Protein AF-A0A0Q5Z6A4-F1 (afdb_monomer_lite)

Foldseek 3Di:
DDDDDDPPPDDDDPPPPVPPDPDPLVVLVVVQVVVVVSCVVVVHDLVVFDWDPQDQPQKTWGWDDDPNKIKIWIARNVVRGTQWIKIFDFDPLADPQCSNQETEIDTGGHPVCPPSCPVLRVVLVCQQVFRKYKYALDDDPVRVVSLVVLCVPWPKFKWFRDNNATAGPGSDDDPVLSNDSRIMMMTTGPPDDPVVSCVRSVHHYDDPPPDPPPDDDD

Radius of gyration: 20.31 Å; chains: 1; bounding box: 76×52×53 Å

Sequence (218 aa):
MAHAPSLRRLFGPWTELRIDVQLPTDSVEAEIERVKARLHAAGRSLRAMTLLDLRLPGLAFRHREADGEHFVYVEDLANGRLAGCTVFNRLIELDRRADRLLRSPHSKYGRLYQRRGIASAVYRWALDRGMCLISGPRQSTGAHALWHSLAKHHPLGYVTLKDKGLGYLGRAIGAETLEDFHTRMILLGQGWDLEGFLREVRATVPEPTGASALHPAA

pLDDT: mean 83.47, std 21.05, range [27.38, 98.62]

Secondary structure (DSSP, 8-state):
-PPPPP---S--------------HHHHHHHHHHHHHHHHHTT--GGGSEEE----TTEEEEEEEETTEEEEEEEETTTTEEEEEEEEE--TTS-TTHHHHEEEEEEEE-GGGTTSSHHHHHHHHHHHTT-EEE--SS--HHHHHHHHHHTTTS-EEEEEEETTEEEEEES---HHHHHSTTEEEEEPPTT--HHHHHHHTT-B----------PPP-

Structure (mmCIF, N/CA/C/O backbone):
data_AF-A0A0Q5Z6A4-F1
#
_entry.id   AF-A0A0Q5Z6A4-F1
#
loop_
_atom_site.group_PDB
_atom_site.id
_atom_site.type_symbol
_atom_site.label_atom_id
_atom_site.label_alt_id
_atom_site.label_comp_id
_atom_site.label_asym_id
_atom_site.label_entity_id
_atom_site.label_seq_id
_atom_site.pdbx_PDB_ins_code
_atom_site.Cartn_x
_atom_site.Cartn_y
_atom_site.Cartn_z
_atom_site.occupancy
_atom_site.B_iso_or_equiv
_atom_site.auth_seq_id
_atom_site.auth_comp_id
_atom_site.auth_asym_id
_atom_site.auth_atom_id
_atom_site.pdbx_PDB_model_num
ATOM 1 N N . MET A 1 1 ? -35.935 32.409 -3.413 1.00 34.47 1 MET A N 1
ATOM 2 C CA . MET A 1 1 ? -34.844 31.757 -4.170 1.00 34.47 1 MET A CA 1
ATOM 3 C C . MET A 1 1 ? -33.559 31.946 -3.383 1.00 34.47 1 MET A C 1
ATOM 5 O O . MET A 1 1 ? -33.003 33.033 -3.395 1.00 34.47 1 MET A O 1
ATOM 9 N N . ALA A 1 2 ? -33.176 30.945 -2.589 1.00 29.55 2 ALA A N 1
ATOM 10 C CA . ALA A 1 2 ? -32.030 31.023 -1.686 1.00 29.55 2 ALA A CA 1
ATOM 11 C C . ALA A 1 2 ? -30.824 30.324 -2.326 1.00 29.55 2 ALA A C 1
ATOM 13 O O . ALA A 1 2 ? -30.888 29.140 -2.651 1.00 29.55 2 ALA A O 1
ATOM 14 N N . HIS A 1 3 ? -29.747 31.080 -2.531 1.00 27.38 3 HIS A N 1
ATOM 15 C CA . HIS A 1 3 ? -28.461 30.575 -2.995 1.00 27.38 3 HIS A CA 1
ATOM 16 C C . HIS A 1 3 ? -27.809 29.716 -1.903 1.00 27.38 3 HIS A C 1
ATOM 18 O O . HIS A 1 3 ? -27.557 30.191 -0.797 1.00 27.38 3 HIS A O 1
ATOM 24 N N . ALA A 1 4 ? -27.525 28.453 -2.224 1.00 28.09 4 ALA A N 1
ATOM 25 C CA . ALA A 1 4 ? -26.749 27.559 -1.375 1.00 28.09 4 ALA A CA 1
ATOM 26 C C . ALA A 1 4 ? -25.260 27.969 -1.393 1.00 28.09 4 ALA A C 1
ATOM 28 O O . ALA A 1 4 ? -24.689 28.118 -2.478 1.00 28.09 4 ALA A O 1
ATOM 29 N N . PRO A 1 5 ? -24.605 28.148 -0.232 1.00 27.73 5 PRO A N 1
ATOM 30 C CA . PRO A 1 5 ? -23.180 28.432 -0.182 1.00 27.73 5 PRO A CA 1
ATOM 31 C C . PRO A 1 5 ? -22.363 27.190 -0.562 1.00 27.73 5 PRO A C 1
ATOM 33 O O . PRO A 1 5 ? -22.659 26.057 -0.183 1.00 27.73 5 PRO A O 1
ATOM 36 N N . SER A 1 6 ? -21.317 27.429 -1.345 1.00 30.03 6 SER A N 1
ATOM 37 C CA . SER A 1 6 ? -20.407 26.438 -1.902 1.00 30.03 6 SER A CA 1
ATOM 38 C C . SER A 1 6 ? -19.616 25.694 -0.815 1.00 30.03 6 SER A C 1
ATOM 40 O O . SER A 1 6 ? -18.868 26.280 -0.035 1.00 30.03 6 SER A O 1
ATOM 42 N N . LEU A 1 7 ? -19.729 24.361 -0.811 1.00 33.41 7 LEU A N 1
ATOM 43 C CA . LEU A 1 7 ? -19.037 23.399 0.067 1.00 33.41 7 LEU A CA 1
ATOM 44 C C . LEU A 1 7 ? -17.525 23.269 -0.228 1.00 33.41 7 LEU A C 1
ATOM 46 O O . LEU A 1 7 ? -16.964 22.177 -0.242 1.00 33.41 7 LEU A O 1
ATOM 50 N N . ARG A 1 8 ? -16.832 24.381 -0.488 1.00 32.66 8 ARG A N 1
ATOM 51 C CA . ARG A 1 8 ? -15.422 24.391 -0.912 1.00 32.66 8 ARG A CA 1
ATOM 52 C C . ARG A 1 8 ? -14.394 24.526 0.222 1.00 32.66 8 ARG A C 1
ATOM 54 O O . ARG A 1 8 ? -13.226 24.757 -0.067 1.00 32.66 8 ARG A O 1
ATOM 61 N N . ARG A 1 9 ? -14.771 24.389 1.502 1.00 33.53 9 ARG A N 1
ATOM 62 C CA . ARG A 1 9 ? -13.844 24.616 2.640 1.00 33.53 9 ARG A CA 1
ATOM 63 C C . ARG A 1 9 ? -14.058 23.716 3.869 1.00 33.53 9 ARG A C 1
ATOM 65 O O . ARG A 1 9 ? -14.157 24.221 4.979 1.00 33.53 9 ARG A O 1
ATOM 72 N N . LEU A 1 10 ? -14.093 22.391 3.708 1.00 38.03 10 LEU A N 1
ATOM 73 C CA . LEU A 1 10 ? -14.032 21.461 4.860 1.00 38.03 10 LEU A CA 1
ATOM 74 C C . LEU A 1 10 ? -12.874 20.453 4.812 1.00 38.03 10 LEU A C 1
ATOM 76 O O . LEU A 1 10 ? -12.712 19.658 5.735 1.00 38.03 10 LEU A O 1
ATOM 80 N N . PHE A 1 11 ? -12.020 20.526 3.792 1.00 41.62 11 PHE A N 1
ATOM 81 C CA . PHE A 1 11 ? -10.797 19.732 3.715 1.00 41.62 11 PHE A CA 1
ATOM 82 C C . PHE A 1 11 ? -9.626 20.697 3.610 1.00 41.62 11 PHE A C 1
ATOM 84 O O . PHE A 1 11 ? -9.307 21.197 2.535 1.00 41.62 11 PHE A O 1
ATOM 91 N N . GLY A 1 12 ? -9.033 21.026 4.760 1.00 32.25 12 GLY A N 1
ATOM 92 C CA . GLY A 1 12 ? -7.700 21.614 4.765 1.00 32.25 12 GLY A CA 1
ATOM 93 C C . GLY A 1 12 ? -6.750 20.658 4.035 1.00 32.25 12 GLY A C 1
ATOM 94 O O . GLY A 1 12 ? -6.890 19.441 4.212 1.00 32.25 12 GLY A O 1
ATOM 95 N N . PRO A 1 13 ? -5.836 21.178 3.198 1.00 37.69 13 PRO A N 1
ATOM 96 C CA . PRO A 1 13 ? -4.864 20.347 2.518 1.00 37.69 13 PRO A CA 1
ATOM 97 C C . PRO A 1 13 ? -4.081 19.595 3.587 1.00 37.69 13 PRO A C 1
ATOM 99 O O . PRO A 1 13 ? -3.667 20.173 4.593 1.00 37.69 13 PRO A O 1
ATOM 102 N N . TRP A 1 14 ? -3.875 18.301 3.372 1.00 44.25 14 TRP A N 1
ATOM 103 C CA . TRP A 1 14 ? -2.681 17.672 3.898 1.00 44.25 14 TRP A CA 1
ATOM 104 C C . TRP A 1 14 ? -1.519 18.479 3.322 1.00 44.25 14 TRP A C 1
ATOM 106 O O . TRP A 1 14 ? -1.138 18.297 2.171 1.00 44.25 14 TRP A O 1
ATOM 116 N N . THR A 1 15 ? -1.020 19.456 4.075 1.00 36.38 15 THR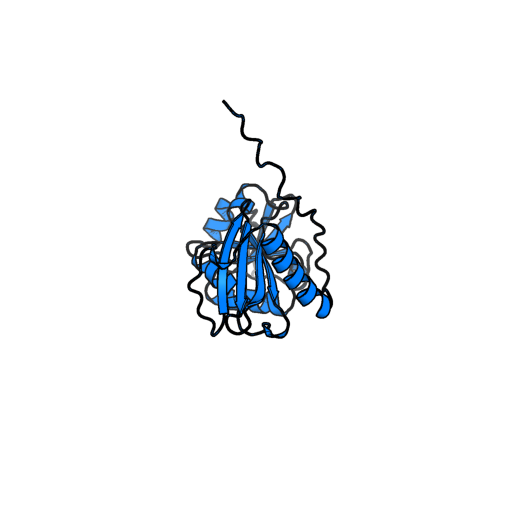 A N 1
ATOM 117 C CA . THR A 1 15 ? 0.315 19.973 3.841 1.00 36.38 15 THR A CA 1
ATOM 118 C C . THR A 1 15 ? 1.211 18.770 4.054 1.00 36.38 15 THR A C 1
ATOM 120 O O . THR A 1 15 ? 1.358 18.274 5.172 1.00 36.38 15 THR A O 1
ATOM 123 N N . GLU A 1 16 ? 1.695 18.240 2.939 1.00 39.53 16 GLU A N 1
ATOM 124 C CA . GLU A 1 16 ? 2.730 17.232 2.849 1.00 39.53 16 GLU A CA 1
ATOM 125 C C . GLU A 1 16 ? 3.949 17.676 3.653 1.00 39.53 16 GLU A C 1
ATOM 127 O O . GLU A 1 16 ? 4.903 18.244 3.135 1.00 39.53 16 GLU A O 1
ATOM 132 N N . LEU A 1 17 ? 3.947 17.368 4.943 1.00 29.27 17 LEU A N 1
ATOM 133 C CA . LEU A 1 17 ? 5.173 17.002 5.614 1.00 29.27 17 LEU A CA 1
ATOM 134 C C . LEU A 1 17 ? 5.280 15.486 5.443 1.00 29.27 17 LEU A C 1
ATOM 136 O O . LEU A 1 17 ? 4.851 14.704 6.292 1.00 29.27 17 LEU A O 1
ATOM 140 N N . ARG A 1 18 ? 5.801 15.069 4.282 1.00 43.72 18 ARG A N 1
ATOM 141 C CA . ARG A 1 18 ? 6.274 13.699 4.044 1.00 43.72 18 ARG A CA 1
ATOM 142 C C . ARG A 1 18 ? 7.534 13.495 4.872 1.00 43.72 18 ARG A C 1
ATOM 144 O O . ARG A 1 18 ? 8.648 13.475 4.364 1.00 43.72 18 ARG A O 1
ATOM 151 N N . ILE A 1 19 ? 7.344 13.412 6.177 1.00 30.39 19 ILE A N 1
ATOM 152 C CA . ILE A 1 19 ? 8.368 12.979 7.102 1.00 30.39 19 ILE A CA 1
ATOM 153 C C . ILE A 1 19 ? 7.949 11.577 7.521 1.00 30.39 19 ILE A C 1
ATOM 155 O O . ILE A 1 19 ? 7.169 11.393 8.454 1.00 30.39 19 ILE A O 1
ATOM 159 N N . ASP A 1 20 ? 8.462 10.581 6.795 1.00 42.94 20 ASP A N 1
ATOM 160 C CA . ASP A 1 20 ? 8.569 9.214 7.303 1.00 42.94 20 ASP A CA 1
ATOM 161 C C . ASP A 1 20 ? 9.574 9.229 8.467 1.00 42.94 20 ASP A C 1
ATOM 163 O O . ASP A 1 20 ? 10.735 8.839 8.340 1.00 42.94 20 ASP A O 1
ATOM 167 N N . VAL A 1 21 ? 9.137 9.753 9.610 1.00 40.97 21 VAL A N 1
ATOM 168 C CA . VAL A 1 21 ? 9.789 9.541 10.897 1.00 40.97 21 VAL A CA 1
ATOM 169 C C . VAL A 1 21 ? 9.148 8.302 11.492 1.00 40.97 21 VAL A C 1
ATOM 171 O O . VAL A 1 21 ? 7.924 8.196 11.577 1.00 40.97 21 VAL A O 1
ATOM 174 N N . GLN A 1 22 ? 9.989 7.350 11.895 1.00 39.91 22 GLN A N 1
ATOM 175 C CA . GLN A 1 22 ? 9.601 6.314 12.842 1.00 39.91 22 GLN A CA 1
ATOM 176 C C . GLN A 1 22 ? 9.111 7.022 14.103 1.00 39.91 22 GLN A C 1
ATOM 178 O O . GLN A 1 22 ? 9.905 7.445 14.940 1.00 39.91 22 GLN A O 1
ATOM 183 N N . LEU A 1 23 ? 7.804 7.240 14.197 1.00 41.69 23 LEU A N 1
ATOM 184 C CA . LEU A 1 23 ? 7.254 7.881 15.369 1.00 41.69 23 LEU A CA 1
ATOM 185 C C . LEU A 1 23 ? 7.241 6.849 16.524 1.00 41.69 23 LEU A C 1
ATOM 187 O O . LEU A 1 23 ? 6.920 5.680 16.286 1.00 41.69 23 LEU A O 1
ATOM 191 N N . PRO A 1 24 ? 7.585 7.237 17.767 1.00 47.09 24 PRO A N 1
ATOM 192 C CA . PRO A 1 24 ? 7.538 6.351 18.936 1.00 47.09 24 PRO A CA 1
ATOM 193 C C . PRO A 1 24 ? 6.171 5.670 19.085 1.00 47.09 24 PRO A C 1
ATOM 195 O O . PRO A 1 24 ? 5.163 6.272 18.745 1.00 47.09 24 PRO A O 1
ATOM 198 N N . THR A 1 25 ? 6.073 4.453 19.620 1.00 50.12 25 THR A N 1
ATOM 199 C CA . THR A 1 25 ? 4.798 3.700 19.708 1.00 50.12 25 THR A CA 1
ATOM 200 C C . THR A 1 25 ? 3.630 4.498 20.314 1.00 50.12 25 THR A C 1
ATOM 202 O O . THR A 1 25 ? 2.513 4.423 19.799 1.00 50.12 25 THR A O 1
ATOM 205 N N . ASP A 1 26 ? 3.893 5.333 21.323 1.00 55.78 26 ASP A N 1
ATOM 206 C CA . ASP A 1 26 ? 2.891 6.194 21.978 1.00 55.78 26 ASP A CA 1
ATOM 207 C C . ASP A 1 26 ? 2.287 7.242 21.025 1.00 55.78 26 ASP A C 1
ATOM 209 O O . ASP A 1 26 ? 1.152 7.692 21.183 1.00 55.78 26 ASP A O 1
ATOM 213 N N . SER A 1 27 ? 3.015 7.593 19.967 1.00 70.38 27 SER A N 1
ATOM 214 C CA . SER A 1 27 ? 2.545 8.509 18.931 1.00 70.38 27 SER A CA 1
ATOM 215 C C . SER A 1 27 ? 1.528 7.877 17.972 1.00 70.38 27 SER A C 1
ATOM 217 O O . SER A 1 27 ? 0.693 8.603 17.433 1.00 70.38 27 SER A O 1
ATOM 219 N N . VAL A 1 28 ? 1.581 6.552 17.755 1.00 78.00 28 VAL A N 1
ATOM 220 C CA . VAL A 1 28 ? 0.707 5.855 16.797 1.00 78.00 28 VAL A CA 1
ATOM 221 C C . VAL A 1 28 ? -0.693 5.740 17.377 1.00 78.00 28 VAL A C 1
ATOM 223 O O . VAL A 1 28 ? -1.665 5.996 16.671 1.00 78.00 28 VAL A O 1
ATOM 226 N N . GLU A 1 29 ? -0.812 5.422 18.667 1.00 82.12 29 GLU A N 1
ATOM 227 C CA . GLU A 1 29 ? -2.110 5.412 19.350 1.00 82.12 29 GLU A CA 1
ATOM 228 C C . GLU A 1 29 ? -2.717 6.816 19.399 1.00 82.12 29 GLU A C 1
ATOM 230 O O . GLU A 1 29 ? -3.867 7.001 18.998 1.00 82.12 29 GLU A O 1
ATOM 235 N N . ALA A 1 30 ? -1.922 7.827 19.769 1.00 80.25 30 ALA A N 1
ATOM 236 C CA . ALA A 1 30 ? -2.363 9.219 19.732 1.00 80.25 30 ALA A CA 1
ATOM 237 C C . ALA A 1 30 ? -2.799 9.651 18.321 1.00 80.25 30 ALA A C 1
ATOM 239 O O . ALA A 1 30 ? -3.749 10.415 18.160 1.00 80.25 30 ALA A O 1
ATOM 240 N N . GLU A 1 31 ? -2.130 9.164 17.275 1.00 82.44 31 GLU A N 1
ATOM 241 C CA . GLU A 1 31 ? -2.512 9.459 15.901 1.00 82.44 31 GLU A CA 1
ATOM 242 C C . GLU A 1 31 ? -3.813 8.770 15.478 1.00 82.44 31 GLU A C 1
ATOM 244 O O . GLU A 1 31 ? -4.653 9.400 14.834 1.00 82.44 31 GLU A O 1
ATOM 249 N N . ILE A 1 32 ? -4.016 7.515 15.870 1.00 87.19 32 ILE A N 1
ATOM 250 C CA . ILE A 1 32 ? -5.270 6.792 15.629 1.00 87.19 32 ILE A CA 1
ATOM 251 C C . ILE A 1 32 ? -6.432 7.500 16.333 1.00 87.19 32 ILE A C 1
ATOM 253 O O . ILE A 1 32 ? -7.483 7.712 15.721 1.00 87.19 32 ILE A O 1
ATOM 257 N N . GLU A 1 33 ? -6.232 7.960 17.568 1.00 84.19 33 GLU A N 1
ATOM 258 C CA . GLU A 1 33 ? -7.232 8.759 18.278 1.00 84.19 33 GLU A CA 1
ATOM 259 C C . GLU A 1 33 ? -7.476 10.114 17.599 1.00 84.19 33 GLU A C 1
ATOM 261 O O . GLU A 1 33 ? -8.629 10.516 17.446 1.00 84.19 33 GLU A O 1
ATOM 266 N N . ARG A 1 34 ? -6.444 10.787 17.067 1.00 84.81 34 ARG A N 1
ATOM 267 C CA . ARG A 1 34 ? -6.631 11.996 16.235 1.00 84.81 34 ARG A CA 1
ATOM 268 C C . ARG A 1 34 ? -7.461 11.714 14.982 1.00 84.81 34 ARG A C 1
ATOM 270 O O . ARG A 1 34 ? -8.333 12.511 14.631 1.00 84.81 34 ARG A O 1
ATOM 277 N N . VAL A 1 35 ? -7.226 10.587 14.305 1.00 85.38 35 VAL A N 1
ATOM 278 C CA . VAL A 1 35 ? -8.027 10.166 13.144 1.00 85.38 35 VAL A CA 1
ATOM 279 C C . VAL A 1 35 ? -9.486 9.968 13.551 1.00 85.38 35 VAL A C 1
ATOM 281 O O . VAL A 1 35 ? -10.379 10.503 12.887 1.00 85.38 35 VAL A O 1
ATOM 284 N N . LYS A 1 36 ? -9.734 9.259 14.656 1.00 83.88 36 LYS A N 1
ATOM 285 C CA . LYS A 1 36 ? -11.077 9.026 15.198 1.00 83.88 36 LYS A CA 1
ATOM 286 C C . LYS A 1 36 ? -11.775 10.332 15.588 1.00 83.88 36 LYS A C 1
ATOM 288 O O . LYS A 1 36 ? -12.911 10.558 15.174 1.00 83.88 36 LYS A O 1
ATOM 293 N N . ALA A 1 37 ? -11.092 11.217 16.312 1.00 82.94 37 ALA A N 1
ATOM 294 C CA . ALA A 1 37 ? -11.615 12.517 16.719 1.00 82.94 37 ALA A CA 1
ATOM 295 C C . ALA A 1 37 ? -12.000 13.377 15.508 1.00 82.94 37 ALA A C 1
ATOM 297 O O . ALA A 1 37 ? -13.075 13.972 15.487 1.00 82.94 37 ALA A O 1
ATOM 298 N N . ARG A 1 38 ? -11.173 13.390 14.454 1.00 82.50 38 ARG A N 1
ATOM 299 C CA . ARG A 1 38 ? -11.470 14.135 13.223 1.00 82.50 38 ARG A CA 1
ATOM 300 C C . ARG A 1 38 ? -12.661 13.561 12.457 1.00 82.50 38 ARG A C 1
ATOM 302 O O . ARG A 1 38 ? -13.456 14.327 11.922 1.00 82.50 38 ARG A O 1
ATOM 309 N N . LEU A 1 39 ? -12.799 12.234 12.400 1.00 83.75 39 LEU A N 1
ATOM 310 C CA . LEU A 1 39 ? -13.982 11.593 11.814 1.00 83.75 39 LEU A CA 1
ATOM 311 C C . LEU A 1 39 ? -15.253 12.023 12.548 1.00 83.75 39 LEU A C 1
ATOM 313 O O . LEU A 1 39 ? -16.213 12.446 11.905 1.00 83.75 39 LEU A O 1
ATOM 317 N N . HIS A 1 40 ? -15.216 11.988 13.880 1.00 81.88 40 HIS A N 1
ATOM 318 C CA . HIS A 1 40 ? -16.329 12.417 14.716 1.00 81.88 40 HIS A CA 1
ATOM 319 C C . HIS A 1 40 ? -16.654 13.906 14.526 1.00 81.88 40 HIS A C 1
ATOM 321 O O . HIS A 1 40 ? -17.803 14.256 14.275 1.00 81.88 40 HIS A O 1
ATOM 327 N N . ALA A 1 41 ? -15.647 14.785 14.575 1.00 76.56 41 ALA A N 1
ATOM 328 C CA . ALA A 1 41 ? -15.817 16.227 14.377 1.00 76.56 41 ALA A CA 1
ATOM 329 C C . ALA A 1 41 ? -16.392 16.576 12.993 1.00 76.56 41 ALA A C 1
ATOM 331 O O . ALA A 1 41 ? -17.157 17.525 12.860 1.00 76.56 41 ALA A O 1
ATOM 332 N N . ALA A 1 42 ? -16.074 15.783 11.967 1.00 77.75 42 ALA A N 1
ATOM 333 C CA . ALA A 1 42 ? -16.637 15.928 10.628 1.00 77.75 42 ALA A CA 1
ATOM 334 C C . ALA A 1 42 ? -18.062 15.346 10.484 1.00 77.75 42 ALA A C 1
ATOM 336 O O . ALA A 1 42 ? -18.559 15.253 9.361 1.00 77.75 42 ALA A O 1
ATOM 337 N N . GLY A 1 43 ? -18.695 14.895 11.575 1.00 75.81 43 GLY A N 1
ATOM 338 C CA . GLY A 1 43 ? -20.015 14.256 11.561 1.00 75.81 43 GLY A CA 1
ATOM 339 C C . GLY A 1 43 ? -20.038 12.911 10.829 1.00 75.81 43 GLY A C 1
ATOM 340 O O . GLY A 1 43 ? -21.089 12.463 10.376 1.00 75.81 43 GLY A O 1
ATOM 341 N N . ARG A 1 44 ? -18.878 12.266 10.654 1.00 78.69 44 ARG A N 1
ATOM 342 C CA . ARG A 1 44 ? -18.757 11.038 9.865 1.00 78.69 44 ARG A CA 1
ATOM 343 C C . ARG A 1 44 ? -18.885 9.819 10.757 1.00 78.69 44 ARG A C 1
ATOM 345 O O . ARG A 1 44 ? -18.057 9.583 11.632 1.00 78.69 44 ARG A O 1
ATOM 352 N N . SER A 1 45 ? -19.878 8.992 10.454 1.00 79.75 45 SER A N 1
ATOM 353 C CA . SER A 1 45 ? -20.012 7.671 11.057 1.00 79.75 45 SER A CA 1
ATOM 354 C C . SER A 1 45 ? -19.255 6.635 10.233 1.00 79.75 45 SER A C 1
ATOM 356 O O . SER A 1 45 ? -19.493 6.501 9.032 1.00 79.75 45 SER A O 1
ATOM 358 N N . LEU A 1 46 ? -18.388 5.854 10.882 1.00 80.38 46 LEU A N 1
ATOM 359 C CA . LEU A 1 46 ? -17.764 4.676 10.268 1.00 80.38 46 LEU A CA 1
ATOM 360 C C . LEU A 1 46 ? -18.821 3.686 9.755 1.00 80.38 46 LEU A C 1
ATOM 362 O O . LEU A 1 46 ? -18.652 3.097 8.693 1.00 80.38 46 LEU A O 1
ATOM 366 N N . ARG A 1 47 ? -19.966 3.577 10.442 1.00 80.25 47 ARG A N 1
ATOM 367 C CA . ARG A 1 47 ? -21.069 2.692 10.035 1.00 80.25 47 ARG A CA 1
ATOM 368 C C . ARG A 1 47 ? -21.743 3.105 8.728 1.00 80.25 47 ARG A C 1
ATOM 370 O O . ARG A 1 47 ? -22.328 2.248 8.079 1.00 80.25 47 ARG A O 1
ATOM 377 N N . ALA A 1 48 ? -21.656 4.381 8.352 1.00 84.56 48 ALA A N 1
ATOM 378 C CA . ALA A 1 48 ? -22.183 4.880 7.082 1.00 84.56 48 ALA A CA 1
ATOM 379 C C . ALA A 1 48 ? -21.241 4.599 5.896 1.00 84.56 48 ALA A C 1
ATOM 381 O O . ALA A 1 48 ? -21.612 4.828 4.750 1.00 84.56 48 ALA A O 1
ATOM 382 N N . MET A 1 49 ? -20.017 4.131 6.159 1.00 91.56 49 MET A N 1
ATOM 383 C CA . MET A 1 49 ? -19.044 3.783 5.127 1.00 91.56 49 MET A CA 1
ATOM 384 C C . MET A 1 49 ? -19.236 2.343 4.645 1.00 91.56 49 MET A C 1
ATOM 386 O O . MET A 1 49 ? -19.706 1.474 5.392 1.00 91.56 49 MET A O 1
ATOM 390 N N . THR A 1 50 ? -18.799 2.086 3.411 1.00 94.69 50 THR A N 1
ATOM 391 C CA . THR A 1 50 ? -18.865 0.769 2.774 1.00 94.69 50 THR A CA 1
ATOM 392 C C . THR A 1 50 ? -18.146 -0.266 3.630 1.00 94.69 50 THR A C 1
ATOM 394 O O . THR A 1 50 ? -16.967 -0.112 3.945 1.00 94.69 50 THR A O 1
ATOM 397 N N . LEU A 1 51 ? -18.849 -1.326 4.024 1.00 96.12 51 LEU A N 1
ATOM 398 C CA . LEU A 1 51 ? -18.238 -2.460 4.709 1.00 96.12 51 LEU A CA 1
ATOM 399 C C . LEU A 1 51 ? -17.505 -3.328 3.681 1.00 96.12 51 LEU A C 1
ATOM 401 O O . LEU A 1 51 ? -18.090 -3.710 2.670 1.00 96.12 51 LEU A O 1
ATOM 405 N N . LEU A 1 52 ? -16.239 -3.641 3.942 1.00 96.06 52 LEU A N 1
ATOM 406 C CA . LEU A 1 52 ? -15.480 -4.590 3.135 1.00 96.06 52 LEU A CA 1
ATOM 407 C C . LEU A 1 52 ? -15.692 -6.013 3.658 1.00 96.06 52 LEU A C 1
ATOM 409 O O . LEU A 1 52 ? -15.639 -6.237 4.868 1.00 96.06 52 LEU A O 1
ATOM 413 N N . ASP A 1 53 ? -15.849 -6.978 2.750 1.00 93.38 53 ASP A N 1
ATOM 414 C CA . ASP A 1 53 ? -15.851 -8.411 3.079 1.00 93.38 53 ASP A CA 1
ATOM 415 C C . ASP A 1 53 ? -14.413 -8.913 3.295 1.00 93.38 53 ASP A C 1
ATOM 417 O O . ASP A 1 53 ? -13.840 -9.650 2.495 1.00 93.38 53 ASP A O 1
ATOM 421 N N . LEU A 1 54 ? -13.786 -8.428 4.369 1.00 93.25 54 LEU A N 1
ATOM 422 C CA . LEU A 1 54 ? -12.477 -8.873 4.834 1.00 93.25 54 LEU A CA 1
ATOM 423 C C . LEU A 1 54 ? -12.648 -9.636 6.142 1.00 93.25 54 LEU A C 1
ATOM 425 O O . LEU A 1 54 ? -13.093 -9.088 7.150 1.00 93.25 54 LEU A O 1
ATOM 429 N N . ARG A 1 55 ? -12.264 -10.913 6.138 1.00 89.94 55 ARG A N 1
ATOM 430 C CA . ARG A 1 55 ? -12.468 -11.811 7.278 1.00 89.94 55 ARG A CA 1
ATOM 431 C C . ARG A 1 55 ? -11.242 -11.825 8.184 1.00 89.94 55 ARG A C 1
ATOM 433 O O . ARG A 1 55 ? -10.317 -12.606 7.979 1.00 89.94 55 ARG A O 1
ATOM 440 N N . LEU A 1 56 ? -11.253 -10.974 9.208 1.00 94.50 56 LEU A N 1
ATOM 441 C CA . LEU A 1 56 ? -10.351 -11.073 10.357 1.00 94.50 56 LEU A CA 1
ATOM 442 C C . LEU A 1 56 ? -11.184 -11.049 11.650 1.00 94.50 56 LEU A C 1
ATOM 444 O O . LEU A 1 56 ? -11.928 -10.091 11.858 1.00 94.50 56 LEU A O 1
ATOM 448 N N . PRO A 1 57 ? -11.099 -12.083 12.512 1.00 93.06 57 PRO A N 1
ATOM 449 C CA . PRO A 1 57 ? -11.969 -12.204 13.680 1.00 93.06 57 PRO A CA 1
ATOM 450 C C . PRO A 1 57 ? -11.967 -10.961 14.580 1.00 93.06 57 PRO A C 1
ATOM 452 O O . PRO A 1 57 ? -10.908 -10.457 14.966 1.00 93.06 57 PRO A O 1
ATOM 455 N N . GLY A 1 58 ? -13.171 -10.492 14.919 1.00 93.81 58 GLY A N 1
ATOM 456 C CA . GLY A 1 58 ? -13.398 -9.337 15.794 1.00 93.81 58 GLY A CA 1
ATOM 457 C C . GLY A 1 58 ? -13.149 -7.970 15.149 1.00 93.81 58 GLY A C 1
ATOM 458 O O . GLY A 1 58 ? -13.280 -6.960 15.837 1.00 93.81 58 GLY A O 1
ATOM 459 N N . LEU A 1 59 ? -12.802 -7.918 13.858 1.00 96.75 59 LEU A N 1
ATOM 460 C CA . LEU A 1 59 ? -12.516 -6.675 13.145 1.00 96.75 59 LEU A CA 1
ATOM 461 C C . LEU A 1 59 ? -13.534 -6.419 12.031 1.00 96.75 59 LEU A C 1
ATOM 463 O O . LEU A 1 59 ? -13.911 -7.332 11.300 1.00 96.75 59 LEU A O 1
ATOM 467 N N . ALA A 1 60 ? -13.928 -5.157 11.870 1.00 96.19 60 ALA A N 1
ATOM 468 C CA . ALA A 1 60 ? -14.676 -4.685 10.708 1.00 96.19 60 ALA A CA 1
ATOM 469 C C . ALA A 1 60 ? -13.849 -3.680 9.905 1.00 96.19 60 ALA A C 1
ATOM 471 O O . ALA A 1 60 ? -13.106 -2.875 10.465 1.00 96.19 60 ALA A O 1
ATOM 472 N N . PHE A 1 61 ? -14.003 -3.713 8.583 1.00 97.44 61 PHE A N 1
ATOM 473 C CA . PHE A 1 61 ? -13.236 -2.893 7.650 1.00 97.44 61 PHE A CA 1
ATOM 474 C C . PHE A 1 61 ? -14.170 -1.936 6.922 1.00 97.44 61 PHE A C 1
ATOM 476 O O . PHE A 1 61 ? -15.068 -2.364 6.200 1.00 97.44 61 PHE A O 1
ATOM 483 N N . ARG A 1 62 ? -13.966 -0.635 7.110 1.00 96.25 62 ARG A N 1
ATOM 484 C CA . ARG A 1 62 ? -14.791 0.427 6.531 1.00 96.25 62 ARG A CA 1
ATOM 485 C C . ARG A 1 62 ? -14.016 1.185 5.478 1.00 96.25 62 ARG A C 1
ATOM 487 O O . ARG A 1 62 ? -12.978 1.770 5.775 1.00 96.25 62 ARG A O 1
ATOM 494 N N . HIS A 1 63 ? -14.534 1.202 4.261 1.00 96.12 63 HIS A N 1
ATOM 495 C CA . HIS A 1 63 ? -13.925 1.863 3.121 1.00 96.12 63 HIS A CA 1
ATOM 496 C C . HIS A 1 63 ? -14.679 3.129 2.733 1.00 96.12 63 HIS A C 1
ATOM 498 O O . HIS A 1 63 ? -15.909 3.159 2.677 1.00 96.12 63 HIS A O 1
ATOM 504 N N . ARG A 1 64 ? -13.914 4.174 2.423 1.00 93.25 64 ARG A N 1
ATOM 505 C CA . ARG A 1 64 ? -14.406 5.345 1.701 1.00 93.25 64 ARG A CA 1
ATOM 506 C C . ARG A 1 64 ? -13.374 5.825 0.697 1.00 93.25 64 ARG A C 1
ATOM 508 O O . ARG A 1 64 ? -12.173 5.632 0.881 1.00 93.25 64 ARG A O 1
ATOM 515 N N . GLU A 1 65 ? -13.852 6.549 -0.297 1.00 93.19 65 GLU A N 1
ATOM 516 C CA . GLU A 1 65 ? -13.025 7.292 -1.237 1.00 93.19 65 GLU A CA 1
ATOM 517 C C . GLU A 1 65 ? -13.244 8.795 -1.033 1.00 93.19 65 GLU A C 1
ATOM 519 O O . GLU A 1 65 ? -14.351 9.230 -0.702 1.00 93.19 65 GLU A O 1
ATOM 524 N N . ALA A 1 66 ? -12.184 9.588 -1.147 1.00 88.19 66 ALA A N 1
ATOM 525 C CA . ALA A 1 66 ? -12.270 11.045 -1.204 1.00 88.19 66 ALA A CA 1
ATOM 526 C C . ALA A 1 66 ? -11.050 11.598 -1.939 1.00 88.19 66 ALA A C 1
ATOM 528 O O . ALA A 1 66 ? -9.938 11.148 -1.686 1.00 88.19 66 ALA A O 1
ATOM 529 N N . ASP A 1 67 ? -11.264 12.561 -2.837 1.00 88.00 67 ASP A N 1
ATOM 530 C CA . ASP A 1 67 ? -10.204 13.242 -3.598 1.00 88.00 67 ASP A CA 1
ATOM 531 C C . ASP A 1 67 ? -9.254 12.292 -4.368 1.00 88.00 67 ASP A C 1
ATOM 533 O O . ASP A 1 67 ? -8.098 12.610 -4.656 1.00 88.00 67 ASP A O 1
ATOM 537 N N . GLY A 1 68 ? -9.770 11.114 -4.746 1.00 87.50 68 GLY A N 1
ATOM 538 C CA . GLY A 1 68 ? -9.033 10.048 -5.430 1.00 87.50 68 GLY A CA 1
ATOM 539 C C . GLY A 1 68 ? -8.167 9.174 -4.514 1.00 87.50 68 GLY A C 1
ATOM 540 O O . GLY A 1 68 ? -7.473 8.285 -5.010 1.00 87.50 68 GLY A O 1
ATOM 541 N N . GLU A 1 69 ? -8.201 9.399 -3.201 1.00 92.56 69 GLU A N 1
ATOM 542 C CA . GLU A 1 69 ? -7.564 8.560 -2.183 1.00 92.56 69 GLU A CA 1
ATOM 543 C C . GLU A 1 69 ? -8.562 7.559 -1.597 1.00 92.56 69 GLU A C 1
ATOM 545 O O . GLU A 1 69 ? -9.744 7.870 -1.403 1.00 92.56 69 GLU A O 1
ATOM 550 N N . HIS A 1 70 ? -8.079 6.366 -1.242 1.00 95.50 70 HIS A N 1
ATOM 551 C CA . HIS A 1 70 ? -8.907 5.346 -0.597 1.00 95.50 70 HIS A CA 1
ATOM 552 C C . HIS A 1 70 ? -8.519 5.205 0.869 1.00 95.50 70 HIS A C 1
ATOM 554 O O . HIS A 1 70 ? -7.361 4.977 1.205 1.00 95.50 70 HIS A O 1
ATOM 560 N N . PHE A 1 71 ? -9.504 5.292 1.753 1.00 95.19 71 PHE A N 1
ATOM 561 C CA . PHE A 1 71 ? -9.324 5.160 3.191 1.00 95.19 71 PHE A CA 1
ATOM 562 C C . PHE A 1 71 ? -9.979 3.864 3.642 1.00 95.19 71 PHE A C 1
ATOM 564 O O . PHE A 1 71 ? -11.171 3.669 3.409 1.00 95.19 71 PHE A O 1
ATOM 571 N N . VAL A 1 72 ? -9.218 3.008 4.316 1.00 97.06 72 VAL A N 1
ATOM 572 C CA . VAL A 1 72 ? -9.721 1.801 4.970 1.00 97.06 72 VAL A CA 1
ATOM 573 C C . VAL A 1 72 ? -9.503 1.945 6.468 1.00 97.06 72 VAL A C 1
ATOM 575 O O . VAL A 1 72 ? -8.369 1.961 6.942 1.00 97.06 72 VAL A O 1
ATOM 578 N N . TYR A 1 73 ? -10.591 2.071 7.216 1.00 96.06 73 TYR A N 1
ATOM 579 C CA . TYR A 1 73 ? -10.599 2.122 8.673 1.00 96.06 73 TYR A CA 1
ATOM 580 C C . TYR A 1 73 ? -10.891 0.736 9.232 1.00 96.06 73 TYR A C 1
ATOM 582 O O . TYR A 1 73 ? -11.720 0.009 8.686 1.00 96.06 73 TYR A O 1
ATOM 590 N N . VAL A 1 74 ? -10.223 0.382 10.324 1.00 96.50 74 VAL A N 1
ATOM 591 C CA . VAL A 1 74 ? -10.386 -0.918 10.973 1.00 96.50 74 VAL A CA 1
ATOM 592 C C . VAL A 1 74 ? -10.988 -0.697 12.348 1.00 96.50 74 VAL A C 1
ATOM 594 O O . VAL A 1 74 ? -10.381 -0.040 13.188 1.00 96.50 74 VAL A O 1
ATOM 597 N N . GLU A 1 75 ? -12.185 -1.220 12.570 1.00 95.25 75 GLU A N 1
ATOM 598 C CA . GLU A 1 75 ? -12.894 -1.160 13.846 1.00 95.25 75 GLU A CA 1
ATOM 599 C C . GLU A 1 75 ? -12.661 -2.456 14.626 1.00 95.25 75 GLU A C 1
ATOM 601 O O . GLU A 1 75 ? -12.850 -3.544 14.084 1.00 95.25 75 GLU A O 1
ATOM 606 N N . ASP A 1 76 ? -12.287 -2.342 15.899 1.00 94.50 76 ASP A N 1
ATOM 607 C CA . ASP A 1 76 ? -12.422 -3.422 16.874 1.00 94.50 76 ASP A CA 1
ATOM 608 C C . ASP A 1 76 ? -13.869 -3.444 17.372 1.00 94.50 76 ASP A C 1
ATOM 610 O O . ASP A 1 76 ? -14.315 -2.527 18.072 1.00 94.50 76 ASP A O 1
ATOM 614 N N . LEU A 1 77 ? -14.597 -4.496 16.998 1.00 91.69 77 LEU A N 1
ATOM 615 C CA . LEU A 1 77 ? -16.013 -4.657 17.317 1.00 91.69 77 LEU A CA 1
ATOM 616 C C . LEU A 1 77 ? -16.260 -4.973 18.794 1.00 91.69 77 LEU A C 1
ATOM 618 O O . LEU A 1 77 ? -17.316 -4.615 19.308 1.00 91.69 77 LEU A O 1
ATOM 622 N N . ALA A 1 78 ? -15.309 -5.619 19.472 1.00 91.38 78 ALA A N 1
ATOM 623 C CA . ALA A 1 78 ? -15.453 -5.978 20.880 1.00 91.38 78 ALA A CA 1
ATOM 624 C C . ALA A 1 78 ? -15.316 -4.744 21.779 1.00 91.38 78 ALA A C 1
ATOM 626 O O . ALA A 1 78 ? -16.053 -4.594 22.749 1.00 91.38 78 ALA A O 1
ATOM 627 N N . ASN A 1 79 ? -14.393 -3.843 21.432 1.00 87.75 79 ASN A N 1
ATOM 628 C CA . ASN A 1 79 ? -14.090 -2.659 22.237 1.00 87.75 79 ASN A CA 1
ATOM 629 C C . ASN A 1 79 ? -14.728 -1.363 21.711 1.00 87.75 79 ASN A C 1
ATOM 631 O O . ASN A 1 79 ? -14.639 -0.330 22.375 1.00 87.75 79 ASN A O 1
ATOM 635 N N . GLY A 1 80 ? -15.333 -1.377 20.517 1.00 86.25 80 GLY A N 1
ATOM 636 C CA . GLY A 1 80 ? -15.903 -0.183 19.882 1.00 86.25 80 GLY A CA 1
ATOM 637 C C . GLY A 1 80 ? -14.852 0.892 19.573 1.00 86.25 80 GLY A C 1
ATOM 638 O O . GLY A 1 80 ? -15.111 2.091 19.716 1.00 86.25 80 GLY A O 1
ATOM 639 N N . ARG A 1 81 ? -13.631 0.478 19.213 1.00 88.56 81 ARG A N 1
ATOM 640 C CA . ARG A 1 81 ? -12.471 1.367 19.017 1.00 88.56 81 ARG A CA 1
ATOM 641 C C . ARG A 1 81 ? -11.928 1.282 17.598 1.00 88.56 81 ARG A C 1
ATOM 643 O O . ARG A 1 81 ? -12.114 0.290 16.902 1.00 88.56 81 ARG A O 1
ATOM 650 N N . LEU A 1 82 ? -11.220 2.329 17.180 1.00 92.56 82 LEU A N 1
ATOM 6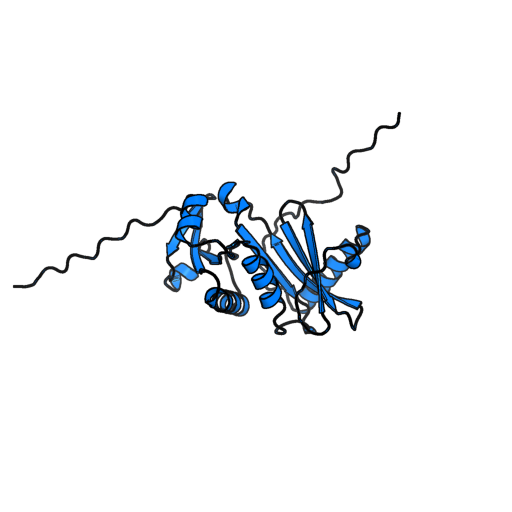51 C CA . LEU A 1 82 ? -10.475 2.309 15.928 1.00 92.56 82 LEU A CA 1
ATOM 652 C C . LEU A 1 82 ? -9.164 1.544 16.167 1.00 92.56 82 LEU A C 1
ATOM 654 O O . LEU A 1 82 ? -8.317 1.985 16.934 1.00 92.56 82 LEU A O 1
ATOM 658 N N . ALA A 1 83 ? -9.012 0.390 15.525 1.00 94.00 83 ALA A N 1
ATOM 659 C CA . ALA A 1 83 ? -7.809 -0.437 15.579 1.00 94.00 83 ALA A CA 1
ATOM 660 C C . ALA A 1 83 ? -6.674 0.123 14.705 1.00 94.00 83 ALA A C 1
ATOM 662 O O . ALA A 1 83 ? -5.489 -0.119 14.955 1.00 94.00 83 ALA A O 1
ATOM 663 N N . GLY A 1 84 ? -7.033 0.875 13.667 1.00 94.81 84 GLY A N 1
ATOM 664 C CA . GLY A 1 84 ? -6.091 1.552 12.792 1.00 94.81 84 GLY A CA 1
ATOM 665 C C . GLY A 1 84 ? -6.708 1.963 11.465 1.00 94.81 84 GLY A C 1
ATOM 666 O O . GLY A 1 84 ? -7.923 1.883 11.264 1.00 94.81 84 GLY A O 1
ATOM 667 N N . CYS A 1 85 ? -5.860 2.405 10.546 1.00 95.06 85 CYS A N 1
ATOM 668 C CA . CYS A 1 85 ? -6.258 2.770 9.199 1.00 95.06 85 CYS A CA 1
ATOM 669 C C . CYS A 1 85 ? -5.152 2.491 8.176 1.00 95.06 85 CYS A C 1
ATOM 671 O O . CYS A 1 85 ? -3.964 2.491 8.492 1.00 95.06 85 CYS A O 1
ATOM 673 N N . THR A 1 86 ? -5.560 2.272 6.931 1.00 96.44 86 THR A N 1
ATOM 674 C CA . THR A 1 86 ? -4.696 2.377 5.753 1.00 96.44 86 THR A CA 1
ATOM 675 C C . THR A 1 86 ? -5.244 3.468 4.859 1.00 96.44 86 THR A C 1
ATOM 677 O O . THR A 1 86 ? -6.447 3.493 4.590 1.00 96.44 86 THR A O 1
ATOM 680 N N . VAL A 1 87 ? -4.373 4.348 4.382 1.00 95.62 87 VAL A N 1
ATOM 681 C CA . VAL A 1 87 ? -4.711 5.292 3.319 1.00 95.62 87 VAL A CA 1
ATOM 682 C C . VAL A 1 87 ? -3.900 4.951 2.082 1.00 95.62 87 VAL A C 1
ATOM 684 O O . VAL A 1 87 ? -2.681 4.844 2.147 1.00 95.62 87 VAL A O 1
ATOM 687 N N . PHE A 1 88 ? -4.586 4.750 0.969 1.00 96.81 88 PHE A N 1
ATOM 688 C CA . PHE A 1 88 ? -4.004 4.603 -0.355 1.00 96.81 88 PHE A CA 1
ATOM 689 C C . PHE A 1 88 ? -3.963 5.994 -0.984 1.00 96.81 88 PHE A C 1
ATOM 691 O O . PHE A 1 88 ? -4.943 6.442 -1.587 1.00 96.81 88 PHE A O 1
ATOM 698 N N . ASN A 1 89 ? -2.847 6.685 -0.767 1.00 94.31 89 ASN A N 1
ATOM 699 C CA . ASN A 1 89 ? -2.638 8.064 -1.183 1.00 94.31 89 ASN A CA 1
ATOM 700 C C . ASN A 1 89 ? -2.361 8.152 -2.679 1.00 94.31 89 ASN A C 1
ATOM 702 O O . ASN A 1 89 ? -1.779 7.245 -3.283 1.00 94.31 89 ASN A O 1
ATOM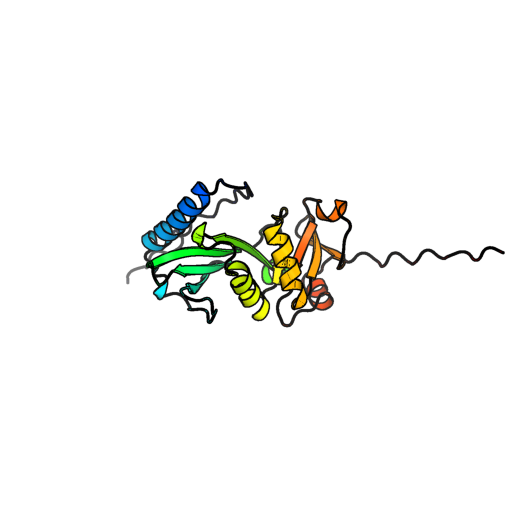 706 N N . ARG A 1 90 ? -2.706 9.301 -3.250 1.00 93.88 90 ARG A N 1
ATOM 707 C CA . ARG A 1 90 ? -2.118 9.754 -4.511 1.00 93.88 90 ARG A CA 1
ATOM 708 C C . ARG A 1 90 ? -0.673 10.188 -4.276 1.00 93.88 90 ARG A C 1
ATOM 710 O O . ARG A 1 90 ? -0.288 10.496 -3.150 1.00 93.88 90 ARG A O 1
ATOM 717 N N . LEU A 1 91 ? 0.134 10.199 -5.331 1.00 90.50 91 LEU A N 1
ATOM 718 C CA . LEU A 1 91 ? 1.510 10.686 -5.258 1.00 90.50 91 LEU A CA 1
ATOM 719 C C . LEU A 1 91 ? 1.634 11.883 -6.185 1.00 90.50 91 LEU A C 1
ATOM 721 O O . LEU A 1 91 ? 1.571 11.735 -7.404 1.00 90.50 91 LEU A O 1
ATOM 725 N N . ILE A 1 92 ? 1.845 13.069 -5.617 1.00 88.38 92 ILE A N 1
ATOM 726 C CA . ILE A 1 92 ? 2.049 14.292 -6.407 1.00 88.38 92 ILE A CA 1
ATOM 727 C C . ILE A 1 92 ? 3.314 14.230 -7.272 1.00 88.38 92 ILE A C 1
ATOM 729 O O . ILE A 1 92 ? 3.469 14.996 -8.228 1.00 88.38 92 ILE A O 1
ATOM 733 N N . GLU A 1 93 ? 4.230 13.331 -6.910 1.00 91.00 93 GLU A N 1
ATOM 734 C CA . GLU A 1 93 ? 5.474 13.079 -7.612 1.00 91.00 93 GLU A CA 1
ATOM 735 C C . GLU A 1 93 ? 5.267 12.237 -8.858 1.00 91.00 93 GLU A C 1
ATOM 737 O O . GLU A 1 93 ? 6.232 12.062 -9.575 1.00 91.00 93 GLU A O 1
ATOM 742 N N . LEU A 1 94 ? 4.070 11.712 -9.126 1.00 93.50 94 LEU A N 1
ATOM 743 C CA . LEU A 1 94 ? 3.762 11.007 -10.365 1.00 93.50 94 LEU A CA 1
ATOM 744 C C . LEU A 1 94 ? 3.184 11.959 -11.413 1.00 93.50 94 LEU A C 1
ATOM 746 O O . LEU A 1 94 ? 2.554 12.979 -11.107 1.00 93.50 94 LEU A O 1
ATOM 750 N N . ASP A 1 95 ? 3.368 11.608 -12.682 1.00 94.19 95 ASP A N 1
ATOM 751 C CA . ASP A 1 95 ? 2.603 12.221 -13.756 1.00 94.19 95 ASP A CA 1
ATOM 752 C C . ASP A 1 95 ? 1.119 11.812 -13.687 1.00 94.19 95 ASP A C 1
ATOM 754 O O . ASP A 1 95 ? 0.707 10.923 -12.939 1.00 94.19 95 ASP A O 1
ATOM 758 N N . ARG A 1 96 ? 0.280 12.456 -14.505 1.00 93.88 96 ARG A N 1
ATOM 759 C CA . ARG A 1 96 ? -1.169 12.198 -14.504 1.00 93.88 96 ARG A CA 1
ATOM 760 C C . ARG A 1 96 ? -1.553 10.785 -14.958 1.00 93.88 96 ARG A C 1
ATOM 762 O O . ARG A 1 96 ? -2.683 10.384 -14.694 1.00 93.88 96 ARG A O 1
ATOM 769 N N . ARG A 1 97 ? -0.704 10.070 -15.705 1.00 94.38 97 ARG A N 1
ATOM 770 C CA . ARG A 1 97 ? -1.010 8.708 -16.172 1.00 94.38 97 ARG A CA 1
ATOM 771 C C . ARG A 1 97 ? -0.734 7.710 -15.063 1.00 94.38 97 ARG A C 1
ATOM 773 O O . ARG A 1 97 ? -1.634 6.969 -14.683 1.00 94.38 97 ARG A O 1
ATOM 780 N N . ALA A 1 98 ? 0.466 7.755 -14.498 1.00 95.56 98 ALA A N 1
ATOM 781 C CA . ALA A 1 98 ? 0.861 6.895 -13.398 1.00 95.56 98 ALA A CA 1
ATOM 782 C C . ALA A 1 98 ? 0.004 7.149 -12.146 1.00 95.56 98 ALA A C 1
ATOM 784 O O . ALA A 1 98 ? -0.460 6.196 -11.525 1.00 95.56 98 ALA A O 1
ATOM 785 N N . ASP A 1 99 ? -0.312 8.410 -11.829 1.00 94.50 99 ASP A N 1
ATOM 786 C CA . ASP A 1 99 ? -1.189 8.774 -10.705 1.00 94.50 99 ASP A CA 1
ATOM 787 C C . ASP A 1 99 ? -2.628 8.238 -10.844 1.00 94.50 99 ASP A C 1
ATOM 789 O O . ASP A 1 99 ? -3.326 8.067 -9.849 1.00 94.50 99 ASP A O 1
ATOM 793 N N . ARG A 1 100 ? -3.104 7.905 -12.051 1.00 93.62 100 ARG A N 1
ATOM 794 C CA . ARG A 1 100 ? -4.421 7.258 -12.212 1.00 93.62 100 ARG A CA 1
ATOM 795 C C . ARG A 1 100 ? -4.426 5.801 -11.770 1.00 93.62 100 ARG A C 1
ATOM 797 O O . ARG A 1 100 ? -5.476 5.316 -11.361 1.00 93.62 100 ARG A O 1
ATOM 804 N N . LEU A 1 101 ? -3.281 5.128 -11.855 1.00 95.12 101 LEU A N 1
ATOM 805 C CA . LEU A 1 101 ? -3.169 3.686 -11.639 1.00 95.12 101 LEU A CA 1
ATOM 806 C C . LEU A 1 101 ? -2.544 3.337 -10.290 1.00 95.12 101 LEU A C 1
ATOM 808 O O . LEU A 1 101 ? -2.897 2.321 -9.696 1.00 95.12 101 LEU A O 1
ATOM 812 N N . LEU A 1 102 ? -1.610 4.164 -9.818 1.00 97.25 102 LEU A N 1
ATOM 813 C CA . LEU A 1 102 ? -0.817 3.889 -8.629 1.00 97.25 102 LEU A CA 1
ATOM 814 C C . LEU A 1 102 ? -1.369 4.575 -7.386 1.00 97.25 102 LEU A C 1
ATOM 816 O O . LEU A 1 102 ? -1.764 5.742 -7.409 1.00 97.25 102 LEU 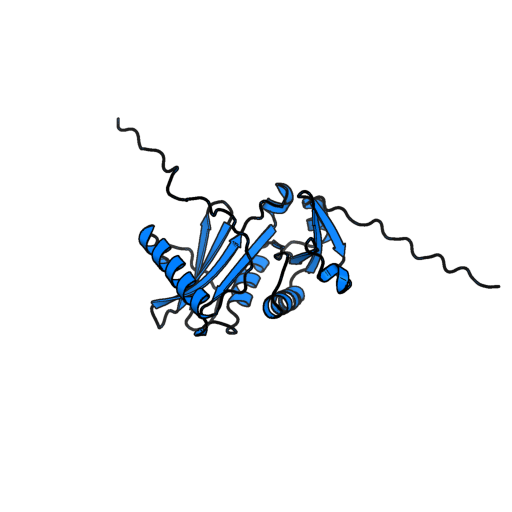A O 1
ATOM 820 N N . ARG A 1 103 ? -1.304 3.865 -6.263 1.00 97.69 103 ARG A N 1
ATOM 821 C CA . ARG A 1 103 ? -1.501 4.435 -4.930 1.00 97.69 103 ARG A CA 1
ATOM 822 C C . ARG A 1 103 ? -0.363 4.058 -3.992 1.00 97.69 103 ARG A C 1
ATOM 824 O O . ARG A 1 103 ? 0.131 2.934 -4.040 1.00 97.69 103 ARG A O 1
ATOM 831 N N . SER A 1 104 ? 0.024 4.982 -3.115 1.00 96.50 104 SER A N 1
ATOM 832 C CA . SER A 1 104 ? 0.983 4.711 -2.038 1.00 96.50 104 SER A CA 1
ATOM 833 C C . SER A 1 104 ? 0.227 4.331 -0.774 1.00 96.50 104 SER A C 1
ATOM 835 O O . SER A 1 104 ? -0.517 5.163 -0.250 1.00 96.50 104 SER A O 1
ATOM 837 N N . PRO A 1 105 ? 0.361 3.097 -0.269 1.00 96.81 105 PRO A N 1
ATOM 838 C CA . PRO A 1 105 ? -0.360 2.693 0.920 1.00 96.81 105 PRO A CA 1
ATOM 839 C C . PRO A 1 105 ? 0.402 3.083 2.198 1.00 96.81 105 PRO A C 1
ATOM 841 O O . PRO A 1 105 ? 1.540 2.670 2.424 1.00 96.81 105 PRO A O 1
ATOM 844 N N . HIS A 1 106 ? -0.264 3.829 3.078 1.00 93.06 106 HIS A N 1
ATOM 845 C CA . HIS A 1 106 ? 0.230 4.249 4.387 1.00 93.06 106 HIS A CA 1
ATOM 846 C C . HIS A 1 106 ? -0.638 3.635 5.484 1.00 93.06 106 HIS A C 1
ATOM 848 O O . HIS A 1 106 ? -1.781 4.042 5.696 1.00 93.06 106 HIS A O 1
ATOM 854 N N . SER A 1 107 ? -0.088 2.635 6.171 1.00 92.81 107 SER A N 1
ATOM 855 C CA . SER A 1 107 ? -0.781 1.875 7.214 1.00 92.81 107 SER A CA 1
ATOM 856 C C . SER A 1 107 ? -0.357 2.296 8.613 1.00 92.81 107 SER A C 1
ATOM 858 O O . SER A 1 107 ? 0.836 2.389 8.895 1.00 92.81 107 SER A O 1
ATOM 860 N N . LYS A 1 108 ? -1.328 2.458 9.513 1.00 91.69 108 LYS A N 1
ATOM 861 C CA . LYS A 1 108 ? -1.116 2.736 10.938 1.00 91.69 108 LYS A CA 1
ATOM 862 C C . LYS A 1 108 ? -2.050 1.864 11.764 1.00 91.69 108 LYS A C 1
ATOM 864 O O . LYS A 1 108 ? -3.265 1.951 11.614 1.00 91.69 108 LYS A O 1
ATOM 869 N N . TYR A 1 109 ? -1.484 1.030 12.632 1.00 92.56 109 TYR A N 1
ATOM 870 C CA . TYR A 1 109 ? -2.235 0.119 13.497 1.00 92.56 109 TYR A CA 1
ATOM 871 C C . TYR A 1 109 ? -1.762 0.250 14.938 1.00 92.56 109 TYR A C 1
ATOM 873 O O . TYR A 1 109 ? -0.553 0.276 15.194 1.00 92.56 109 TYR A O 1
ATOM 881 N N . GLY A 1 110 ? -2.723 0.308 15.862 1.00 91.06 110 GLY A N 1
ATOM 882 C CA . GLY A 1 110 ? -2.447 0.376 17.294 1.00 91.06 110 GLY A CA 1
ATOM 883 C C . GLY A 1 110 ? -1.665 -0.854 17.740 1.00 91.06 110 GLY A C 1
ATOM 884 O O . GLY A 1 110 ? -1.722 -1.903 17.089 1.00 91.06 110 GLY A O 1
ATOM 885 N N . ARG A 1 111 ? -0.919 -0.743 18.841 1.00 89.50 111 ARG A N 1
ATOM 886 C CA . ARG A 1 111 ? 0.066 -1.760 19.242 1.00 89.50 111 ARG A CA 1
ATOM 887 C C . ARG A 1 111 ? -0.555 -3.153 19.373 1.00 89.50 111 ARG A C 1
ATOM 889 O O . ARG A 1 111 ? 0.011 -4.125 18.881 1.00 89.50 111 ARG A O 1
ATOM 896 N N . LEU A 1 112 ? -1.749 -3.230 19.962 1.00 91.25 112 LEU A N 1
ATOM 897 C CA . LEU A 1 112 ? -2.506 -4.475 20.162 1.00 91.25 112 LEU A CA 1
ATOM 898 C C . LEU A 1 112 ? -3.002 -5.124 18.855 1.00 91.25 112 LEU A C 1
ATOM 900 O O . LEU A 1 112 ? -3.422 -6.281 18.846 1.00 91.25 112 LEU A O 1
ATOM 904 N N . TYR A 1 113 ? -2.963 -4.388 17.745 1.00 93.06 113 TYR A N 1
ATOM 905 C CA . TYR A 1 113 ? -3.480 -4.817 16.447 1.00 93.06 113 TYR A CA 1
ATOM 906 C C . TYR A 1 113 ? -2.377 -5.163 15.440 1.00 93.06 113 TYR A C 1
ATOM 908 O O . TYR A 1 113 ? -2.650 -5.724 14.374 1.00 93.06 113 TYR A O 1
ATOM 916 N N . GLN A 1 114 ? -1.120 -4.866 15.767 1.00 91.31 114 GLN A N 1
ATOM 917 C CA . GLN A 1 114 ? 0.019 -5.198 14.920 1.00 91.31 114 GLN A CA 1
ATOM 918 C C . GLN A 1 114 ? 0.229 -6.715 14.833 1.00 91.31 114 GLN A C 1
ATOM 920 O O . GLN A 1 114 ? -0.155 -7.477 15.715 1.00 91.31 114 GLN A O 1
ATOM 925 N N . ARG A 1 115 ? 0.841 -7.167 13.730 1.00 90.25 115 ARG A N 1
ATOM 926 C CA . ARG A 1 115 ? 1.130 -8.589 13.443 1.00 90.25 115 ARG A CA 1
ATOM 927 C C . ARG A 1 115 ? -0.100 -9.515 13.371 1.00 90.25 115 ARG A C 1
ATOM 929 O O . ARG A 1 115 ? 0.066 -10.723 13.283 1.00 90.25 115 ARG A O 1
ATOM 936 N N . ARG A 1 116 ? -1.321 -8.969 13.299 1.00 94.31 116 ARG A N 1
ATOM 937 C CA . ARG A 1 116 ? -2.580 -9.726 13.116 1.00 94.31 116 ARG A CA 1
ATOM 938 C C . ARG A 1 116 ? -3.018 -9.893 11.652 1.00 94.31 116 ARG A C 1
ATOM 940 O O . ARG A 1 116 ? -4.166 -10.224 11.385 1.00 94.31 116 ARG A O 1
ATOM 947 N N . GLY A 1 117 ? -2.137 -9.603 10.692 1.00 95.38 117 GLY A N 1
ATOM 948 C CA . GLY A 1 117 ? -2.439 -9.725 9.258 1.00 95.38 117 GLY A CA 1
ATOM 949 C C . GLY A 1 117 ? -3.338 -8.627 8.675 1.00 95.38 117 GLY A C 1
ATOM 950 O O . GLY A 1 117 ? -3.749 -8.737 7.524 1.00 95.38 117 GLY A O 1
ATOM 951 N N . ILE A 1 118 ? -3.615 -7.553 9.426 1.00 96.94 118 ILE A N 1
ATOM 952 C CA . ILE A 1 118 ? -4.519 -6.468 9.003 1.00 96.94 118 ILE A CA 1
ATOM 953 C C . ILE A 1 118 ? -4.019 -5.789 7.721 1.00 96.94 118 ILE A C 1
ATOM 955 O O . ILE A 1 118 ? -4.746 -5.739 6.733 1.00 96.94 118 ILE A O 1
ATOM 959 N N . ALA A 1 119 ? -2.754 -5.352 7.698 1.00 96.69 119 ALA A N 1
ATOM 960 C CA . ALA A 1 119 ? -2.135 -4.757 6.509 1.00 96.69 119 ALA A CA 1
ATOM 961 C C . ALA A 1 119 ? -2.210 -5.699 5.298 1.00 96.69 119 ALA A C 1
ATOM 963 O O . ALA A 1 119 ? -2.600 -5.291 4.209 1.00 96.69 119 ALA A O 1
ATOM 964 N N . SER A 1 120 ? -1.892 -6.980 5.507 1.00 97.19 120 SER A N 1
ATOM 965 C CA . SER A 1 120 ? -1.934 -8.004 4.463 1.00 97.19 120 SER A CA 1
ATOM 966 C C . SER A 1 120 ? -3.328 -8.192 3.880 1.00 97.19 120 SER A C 1
ATOM 968 O O . SER A 1 120 ? -3.446 -8.378 2.674 1.00 97.19 120 SER A O 1
ATOM 970 N N . ALA A 1 121 ? -4.374 -8.166 4.709 1.00 98.06 121 ALA A N 1
ATOM 971 C CA . ALA A 1 121 ? -5.753 -8.269 4.241 1.00 98.06 121 ALA A CA 1
ATOM 972 C C . ALA A 1 121 ? -6.155 -7.029 3.431 1.00 98.06 121 ALA A C 1
ATOM 974 O O . ALA A 1 121 ? -6.685 -7.159 2.332 1.00 98.06 121 ALA A O 1
ATOM 975 N N . VAL A 1 122 ? -5.838 -5.834 3.935 1.00 98.38 122 VAL A N 1
ATOM 976 C CA . VAL A 1 122 ? -6.195 -4.565 3.284 1.00 98.38 122 VAL A CA 1
ATOM 977 C C . VAL A 1 122 ? -5.462 -4.373 1.952 1.00 98.38 122 VAL A C 1
ATOM 979 O O . VAL A 1 122 ? -6.079 -3.968 0.971 1.00 98.38 122 VAL A O 1
ATOM 982 N N . TYR A 1 123 ? -4.168 -4.692 1.879 1.00 98.38 123 TYR A N 1
ATOM 983 C CA . TYR A 1 123 ? -3.386 -4.532 0.646 1.00 98.38 123 TYR A CA 1
ATOM 984 C C . TYR A 1 123 ? -3.832 -5.538 -0.408 1.00 98.38 123 TYR A C 1
ATOM 986 O O . TYR A 1 123 ? -3.997 -5.176 -1.567 1.00 98.38 123 TYR A O 1
ATOM 994 N N . ARG A 1 124 ? -4.081 -6.786 0.005 1.00 98.00 124 ARG A N 1
ATOM 995 C CA . ARG A 1 124 ? -4.594 -7.820 -0.891 1.00 98.00 124 ARG A CA 1
ATOM 996 C C . ARG A 1 124 ? -5.969 -7.461 -1.431 1.00 98.00 124 ARG A C 1
ATOM 998 O O . ARG A 1 124 ? -6.159 -7.542 -2.626 1.00 98.00 124 ARG A O 1
ATOM 1005 N N . TRP A 1 125 ? -6.880 -6.961 -0.594 1.00 97.75 125 TRP A N 1
ATOM 1006 C CA . TRP A 1 125 ? -8.174 -6.453 -1.060 1.00 97.75 125 TRP A CA 1
ATOM 1007 C C . TRP A 1 125 ? -8.037 -5.376 -2.144 1.00 97.75 125 TRP A C 1
ATOM 1009 O O . TRP A 1 125 ? -8.778 -5.397 -3.125 1.00 97.75 125 TRP A O 1
ATOM 1019 N N . ALA A 1 126 ? -7.098 -4.440 -1.981 1.00 97.94 126 ALA A N 1
ATOM 1020 C CA . ALA A 1 126 ? -6.866 -3.396 -2.973 1.00 97.94 126 ALA A CA 1
ATOM 1021 C C . ALA A 1 126 ? -6.324 -3.985 -4.285 1.00 97.94 126 ALA A C 1
ATOM 1023 O O . ALA A 1 126 ? -6.868 -3.711 -5.357 1.00 97.94 126 ALA A O 1
ATOM 1024 N N . LEU A 1 127 ? -5.299 -4.837 -4.187 1.00 98.50 127 LEU A N 1
ATOM 1025 C CA . LEU A 1 127 ? -4.686 -5.510 -5.330 1.00 98.50 127 LEU A CA 1
ATOM 1026 C C . LEU A 1 127 ? -5.689 -6.419 -6.055 1.00 98.50 127 LEU A C 1
ATOM 1028 O O . LEU A 1 127 ? -5.790 -6.358 -7.274 1.00 98.50 127 LEU A O 1
ATOM 1032 N N . ASP A 1 128 ? -6.496 -7.193 -5.331 1.00 97.62 128 ASP A N 1
ATOM 1033 C CA . ASP A 1 128 ? -7.516 -8.093 -5.885 1.00 97.62 128 ASP A CA 1
ATOM 1034 C C . ASP A 1 128 ? -8.598 -7.359 -6.686 1.00 97.62 128 ASP A C 1
ATOM 1036 O O . ASP A 1 128 ? -9.218 -7.934 -7.577 1.00 97.62 128 ASP A O 1
ATOM 1040 N N . ARG A 1 129 ? -8.795 -6.066 -6.417 1.00 95.88 129 ARG A N 1
ATOM 1041 C CA . ARG A 1 129 ? -9.714 -5.191 -7.159 1.00 95.88 129 ARG A CA 1
ATOM 1042 C C . ARG A 1 129 ? -9.051 -4.432 -8.311 1.00 95.88 129 ARG A C 1
ATOM 1044 O O . ARG A 1 129 ? -9.687 -3.560 -8.897 1.00 95.88 129 ARG A O 1
ATOM 1051 N N . GLY A 1 130 ? -7.791 -4.732 -8.617 1.00 97.00 130 GLY A N 1
ATOM 1052 C CA . GLY A 1 130 ? -7.049 -4.123 -9.720 1.00 97.00 130 GLY A CA 1
ATOM 1053 C C . GLY A 1 130 ? -6.316 -2.825 -9.375 1.00 97.00 130 GLY A C 1
ATOM 1054 O O . GLY A 1 130 ? -5.777 -2.188 -10.276 1.00 97.00 130 GLY A O 1
ATOM 1055 N N . MET A 1 131 ? -6.258 -2.416 -8.100 1.00 97.31 131 MET A N 1
ATOM 1056 C CA . MET A 1 131 ? -5.446 -1.260 -7.699 1.00 97.31 131 MET A CA 1
ATOM 1057 C C . MET A 1 131 ? -3.959 -1.617 -7.758 1.00 97.31 131 MET A C 1
ATOM 1059 O O . MET A 1 131 ? -3.545 -2.600 -7.147 1.00 97.31 131 MET A O 1
ATOM 1063 N N . CYS A 1 132 ? -3.145 -0.798 -8.425 1.00 98.50 132 CYS A N 1
ATOM 1064 C CA . CYS A 1 132 ? -1.692 -0.943 -8.400 1.00 98.50 132 CYS A CA 1
ATOM 1065 C C . CYS A 1 132 ? -1.098 -0.110 -7.257 1.00 98.50 132 CYS A C 1
ATOM 1067 O O . CYS A 1 132 ? -1.523 1.015 -6.983 1.00 98.50 132 CYS A O 1
ATOM 1069 N N . LEU A 1 133 ? -0.102 -0.665 -6.576 1.00 98.62 133 LEU A N 1
ATOM 1070 C CA . LEU A 1 133 ? 0.541 -0.052 -5.421 1.00 98.62 133 LEU A CA 1
ATOM 1071 C C . LEU A 1 133 ? 1.967 0.358 -5.768 1.00 98.62 133 LEU A C 1
ATOM 1073 O O . LEU A 1 133 ? 2.676 -0.382 -6.445 1.00 98.62 133 LEU A O 1
ATOM 1077 N N . ILE A 1 134 ? 2.403 1.501 -5.245 1.00 98.31 134 ILE A N 1
ATOM 1078 C CA . ILE A 1 134 ? 3.801 1.948 -5.265 1.00 98.31 134 ILE A CA 1
ATOM 1079 C C . ILE A 1 134 ? 4.267 2.219 -3.838 1.00 98.31 134 ILE A C 1
ATOM 1081 O O . ILE A 1 134 ? 3.501 2.703 -3.009 1.00 98.31 134 ILE A O 1
ATOM 1085 N N . SER A 1 135 ? 5.500 1.854 -3.512 1.00 96.44 135 SER A N 1
ATOM 1086 C CA . SER A 1 135 ? 6.018 2.073 -2.166 1.00 96.44 135 SER A CA 1
ATOM 1087 C C . SER A 1 135 ? 6.401 3.530 -1.901 1.00 96.44 135 SER A C 1
ATOM 1089 O O . SER A 1 135 ? 6.464 4.352 -2.810 1.00 96.44 135 SER A O 1
ATOM 1091 N N . GLY A 1 136 ? 6.729 3.850 -0.649 1.00 91.31 136 GLY A N 1
ATOM 1092 C CA . GLY A 1 136 ? 7.517 5.043 -0.333 1.00 91.31 136 GLY A CA 1
ATOM 1093 C C . GLY A 1 136 ? 9.006 4.874 -0.691 1.00 91.31 136 GLY A C 1
ATOM 1094 O O . GLY A 1 136 ? 9.416 3.771 -1.071 1.00 91.31 136 GLY A O 1
ATOM 1095 N N . PRO A 1 137 ? 9.815 5.945 -0.548 1.00 86.31 137 PRO A N 1
ATOM 1096 C CA . PRO A 1 137 ? 11.277 5.901 -0.693 1.00 86.31 137 PRO A CA 1
ATOM 1097 C C . PRO A 1 137 ? 11.970 5.059 0.371 1.00 86.31 137 PRO A C 1
ATOM 1099 O O . PRO A 1 137 ? 13.078 4.585 0.162 1.00 86.31 137 PRO A O 1
ATOM 1102 N N . ARG A 1 138 ? 11.340 4.900 1.535 1.00 83.06 138 ARG A N 1
ATOM 1103 C CA . ARG A 1 138 ? 11.864 4.106 2.639 1.00 83.06 138 ARG A CA 1
ATOM 1104 C C . ARG A 1 138 ? 10.790 3.131 3.076 1.00 83.06 138 ARG A C 1
ATOM 1106 O O . ARG A 1 138 ? 9.628 3.498 3.230 1.00 83.06 138 ARG A O 1
ATOM 1113 N N . GLN A 1 139 ? 11.184 1.882 3.279 1.00 83.44 139 GLN A N 1
ATOM 1114 C CA . GLN A 1 139 ? 10.311 0.849 3.814 1.00 83.44 139 GLN A CA 1
ATOM 1115 C C . GLN A 1 139 ? 10.918 0.285 5.090 1.00 83.44 139 GLN A C 1
ATOM 1117 O O . GLN A 1 139 ? 12.126 0.091 5.189 1.00 83.44 139 GLN A O 1
ATOM 1122 N N . SER A 1 140 ? 10.068 -0.023 6.066 1.00 85.56 140 SER A N 1
ATOM 1123 C CA . SER A 1 140 ? 10.493 -0.870 7.176 1.00 85.56 140 SER A CA 1
ATOM 1124 C C . SER A 1 140 ? 10.702 -2.304 6.686 1.00 85.56 140 SER A C 1
ATOM 1126 O O . SER A 1 140 ? 10.071 -2.738 5.720 1.00 85.56 140 SER A O 1
ATOM 1128 N N . THR A 1 141 ? 11.507 -3.086 7.406 1.00 87.75 141 THR A N 1
ATOM 1129 C CA . THR A 1 141 ? 11.685 -4.523 7.137 1.00 87.75 141 THR A CA 1
ATOM 1130 C C . THR A 1 141 ? 10.346 -5.266 7.085 1.00 87.75 141 THR A C 1
ATOM 1132 O O . THR A 1 141 ? 10.138 -6.126 6.234 1.00 87.75 141 THR A O 1
ATOM 1135 N N . GLY A 1 142 ? 9.399 -4.900 7.958 1.00 88.75 142 GLY A N 1
ATOM 1136 C CA . GLY A 1 142 ? 8.057 -5.485 7.974 1.00 88.75 142 GLY A CA 1
ATOM 1137 C C . GLY A 1 142 ? 7.222 -5.127 6.742 1.00 88.75 142 GLY A C 1
ATOM 1138 O O . GLY A 1 142 ? 6.520 -5.988 6.215 1.00 88.75 142 GLY A O 1
ATOM 1139 N N . ALA A 1 143 ? 7.315 -3.884 6.257 1.00 90.62 143 ALA A N 1
ATOM 1140 C CA . ALA A 1 143 ? 6.670 -3.481 5.011 1.00 90.62 143 ALA A CA 1
ATOM 1141 C C . ALA A 1 143 ? 7.286 -4.229 3.822 1.00 90.62 143 ALA A C 1
ATOM 1143 O O . ALA A 1 143 ? 6.556 -4.851 3.059 1.00 90.62 143 ALA A O 1
ATOM 1144 N N . HIS A 1 144 ? 8.611 -4.281 3.728 1.00 92.31 144 HIS A N 1
ATOM 1145 C CA . HIS A 1 144 ? 9.298 -4.991 2.654 1.00 92.31 144 HIS A CA 1
ATOM 1146 C C . HIS A 1 144 ? 8.919 -6.483 2.602 1.00 92.31 144 HIS A C 1
ATOM 1148 O O . HIS A 1 144 ? 8.530 -7.002 1.555 1.00 92.31 144 HIS A O 1
ATOM 1154 N N . ALA A 1 145 ? 8.907 -7.162 3.755 1.00 94.31 145 ALA A N 1
ATOM 1155 C CA . ALA A 1 145 ? 8.465 -8.553 3.854 1.00 94.31 145 ALA A CA 1
ATOM 1156 C C . ALA A 1 145 ? 6.988 -8.740 3.453 1.00 94.31 145 ALA A C 1
ATOM 1158 O O . ALA A 1 145 ? 6.645 -9.718 2.784 1.00 94.31 145 ALA A O 1
ATOM 1159 N N . LEU A 1 146 ? 6.107 -7.803 3.825 1.00 96.50 146 LEU A N 1
ATOM 1160 C CA . LEU A 1 146 ? 4.712 -7.808 3.381 1.00 96.50 146 LEU A CA 1
ATOM 1161 C C . LEU A 1 146 ? 4.616 -7.714 1.853 1.00 96.50 146 LEU A C 1
ATOM 1163 O O . LEU A 1 146 ? 3.893 -8.503 1.246 1.00 96.50 146 LEU A O 1
ATOM 1167 N N . TRP A 1 147 ? 5.346 -6.785 1.237 1.00 97.44 147 TRP A N 1
ATOM 1168 C CA . TRP A 1 147 ? 5.345 -6.599 -0.213 1.00 97.44 147 TRP A CA 1
ATOM 1169 C C . TRP A 1 147 ? 5.802 -7.862 -0.949 1.00 97.44 147 TRP A C 1
ATOM 1171 O O . TRP A 1 147 ? 5.120 -8.315 -1.865 1.00 97.44 147 TRP A O 1
ATOM 1181 N N . HIS A 1 148 ? 6.883 -8.500 -0.497 1.00 97.38 148 HIS A N 1
ATOM 1182 C CA . HIS A 1 148 ? 7.340 -9.771 -1.068 1.00 97.38 148 HIS A CA 1
ATOM 1183 C C . HIS A 1 148 ? 6.374 -10.938 -0.826 1.00 97.38 148 HIS A C 1
ATOM 1185 O O . HIS A 1 148 ? 6.253 -11.826 -1.667 1.00 97.38 148 HIS A O 1
ATOM 1191 N N . SER A 1 149 ? 5.652 -10.948 0.295 1.00 97.69 149 SER A N 1
ATOM 1192 C CA . SER A 1 149 ? 4.603 -11.945 0.530 1.00 97.69 149 SER A CA 1
ATOM 1193 C C . SER A 1 149 ? 3.447 -11.792 -0.465 1.00 97.69 149 SER A C 1
ATOM 1195 O O . SER A 1 149 ? 2.989 -12.780 -1.035 1.00 97.69 149 SER A O 1
ATOM 1197 N N . LEU A 1 150 ? 3.017 -10.552 -0.729 1.00 98.12 150 LEU A N 1
ATOM 1198 C CA . LEU A 1 150 ? 1.987 -10.240 -1.727 1.00 98.12 150 LEU A CA 1
ATOM 1199 C C . LEU A 1 150 ? 2.460 -10.532 -3.160 1.00 98.12 150 LEU A C 1
ATOM 1201 O O . LEU A 1 150 ? 1.663 -10.973 -3.986 1.00 98.12 150 LEU A O 1
ATOM 1205 N N . ALA A 1 151 ? 3.759 -10.376 -3.432 1.00 97.44 151 ALA A N 1
ATOM 1206 C CA . ALA A 1 151 ? 4.372 -10.654 -4.731 1.00 97.44 151 ALA A CA 1
ATOM 1207 C C . ALA A 1 151 ? 4.227 -12.115 -5.204 1.00 97.44 151 ALA A C 1
ATOM 1209 O O . ALA A 1 151 ? 4.426 -12.412 -6.378 1.00 97.44 151 ALA A O 1
ATOM 1210 N N . LYS A 1 152 ? 3.851 -13.039 -4.308 1.00 96.94 152 LYS A N 1
ATOM 1211 C CA . LYS A 1 152 ? 3.533 -14.432 -4.666 1.00 96.94 152 LYS A CA 1
ATOM 1212 C C . LYS A 1 152 ? 2.291 -14.556 -5.553 1.00 96.94 152 LYS A C 1
ATOM 1214 O O . LYS A 1 152 ? 2.150 -15.554 -6.251 1.00 96.94 152 LYS A O 1
ATOM 1219 N N . HIS A 1 153 ? 1.395 -13.570 -5.502 1.00 97.00 153 HIS A N 1
ATOM 1220 C CA . HIS A 1 153 ? 0.122 -13.573 -6.233 1.00 97.00 153 HIS A CA 1
ATOM 1221 C C . HIS A 1 153 ? -0.076 -12.335 -7.113 1.00 97.00 153 HIS A C 1
ATOM 1223 O O . HIS A 1 153 ? -0.998 -12.307 -7.921 1.00 97.00 153 HIS A O 1
ATOM 1229 N N . HIS A 1 154 ? 0.790 -11.333 -6.977 1.00 98.25 154 HIS A N 1
ATOM 1230 C CA . HIS A 1 154 ? 0.713 -10.071 -7.703 1.00 98.25 154 HIS A CA 1
ATOM 1231 C C . HIS A 1 154 ? 2.070 -9.748 -8.331 1.00 98.25 154 HIS A C 1
ATOM 1233 O O . HIS A 1 154 ? 3.084 -9.866 -7.641 1.00 98.25 154 HIS A O 1
ATOM 1239 N N . PRO A 1 155 ? 2.136 -9.327 -9.607 1.00 98.19 155 PRO A N 1
ATOM 1240 C CA . PRO A 1 155 ? 3.405 -8.974 -10.228 1.00 98.19 155 PRO A CA 1
ATOM 1241 C C . PRO A 1 155 ? 4.130 -7.873 -9.447 1.00 98.19 155 PRO A C 1
ATOM 1243 O O . PRO A 1 155 ? 3.574 -6.802 -9.206 1.00 98.19 155 PRO A O 1
ATOM 1246 N N . LEU A 1 156 ? 5.380 -8.150 -9.077 1.00 98.31 156 LEU A N 1
ATOM 1247 C CA . LEU A 1 156 ? 6.295 -7.205 -8.445 1.00 98.31 156 LEU A CA 1
ATOM 1248 C C . LEU A 1 156 ? 7.318 -6.709 -9.469 1.00 98.31 156 LEU A C 1
ATOM 1250 O O . LEU A 1 156 ? 7.892 -7.507 -10.213 1.00 98.31 156 LEU A O 1
ATOM 1254 N N . GLY A 1 157 ? 7.578 -5.406 -9.461 1.00 97.50 157 GLY A N 1
ATOM 1255 C CA . GLY A 1 157 ? 8.670 -4.786 -10.203 1.00 97.50 157 GLY A CA 1
ATOM 1256 C C . GLY A 1 157 ? 9.340 -3.677 -9.402 1.00 97.50 157 GLY A C 1
ATOM 1257 O O . GLY A 1 157 ? 8.787 -3.175 -8.421 1.00 97.50 157 GLY A O 1
ATOM 1258 N N . TYR A 1 158 ? 10.528 -3.286 -9.847 1.00 97.81 158 TYR A N 1
ATOM 1259 C CA . TYR A 1 158 ? 11.255 -2.139 -9.324 1.00 97.81 158 TYR A CA 1
ATOM 1260 C C . TYR A 1 158 ? 11.282 -1.033 -10.369 1.00 97.81 158 TYR A C 1
ATOM 1262 O O . TYR A 1 158 ? 11.434 -1.287 -11.567 1.00 97.81 158 TYR A O 1
ATOM 1270 N N . VAL A 1 159 ? 11.123 0.201 -9.909 1.00 97.50 159 VAL A N 1
ATOM 1271 C CA . VAL A 1 159 ? 11.143 1.393 -10.754 1.00 97.50 159 VAL A CA 1
ATOM 1272 C C . VAL A 1 159 ? 11.926 2.504 -10.069 1.00 97.50 159 VAL A C 1
ATOM 1274 O O . VAL A 1 159 ? 11.947 2.596 -8.845 1.00 97.50 159 VAL A O 1
ATOM 1277 N N . THR A 1 160 ? 12.533 3.378 -10.856 1.00 96.94 160 THR A N 1
ATOM 1278 C CA . THR A 1 160 ? 12.931 4.712 -10.409 1.00 96.94 160 THR A CA 1
ATOM 1279 C C . THR A 1 160 ? 11.760 5.668 -10.570 1.00 96.94 160 THR A C 1
ATOM 1281 O O . THR A 1 160 ? 10.998 5.563 -11.531 1.00 9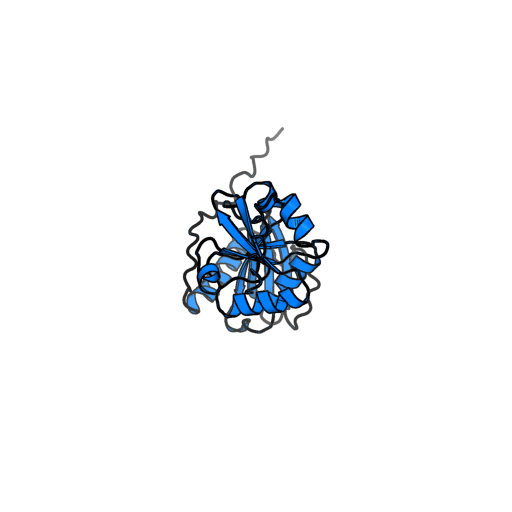6.94 160 THR A O 1
ATOM 1284 N N . LEU A 1 161 ? 11.629 6.611 -9.641 1.00 96.12 161 LEU A N 1
ATOM 1285 C CA . LEU A 1 161 ? 10.720 7.745 -9.737 1.00 96.12 161 LEU A CA 1
ATOM 1286 C C . LEU A 1 161 ? 11.530 9.047 -9.736 1.00 96.12 161 LEU A C 1
ATOM 1288 O O . LEU A 1 161 ? 12.050 9.469 -8.697 1.00 96.12 161 LEU A O 1
ATOM 1292 N N . LYS A 1 162 ? 11.644 9.667 -10.914 1.00 94.12 162 LYS A N 1
ATOM 1293 C CA . LYS A 1 162 ? 12.398 10.909 -11.157 1.00 94.12 162 LYS A CA 1
ATOM 1294 C C . LYS A 1 162 ? 11.615 11.801 -12.111 1.00 94.12 162 LYS A C 1
ATOM 1296 O O . LYS A 1 162 ? 11.002 11.297 -13.045 1.00 94.12 162 LYS A O 1
ATOM 1301 N N . ASP A 1 163 ? 11.597 13.107 -11.852 1.00 93.25 163 ASP A N 1
ATOM 1302 C CA . ASP A 1 163 ? 10.946 14.111 -12.713 1.00 93.25 163 ASP A CA 1
ATOM 1303 C C . ASP A 1 163 ? 9.514 13.749 -13.141 1.00 93.25 163 ASP A C 1
ATOM 1305 O O . ASP A 1 163 ? 9.074 14.018 -14.256 1.00 93.25 163 ASP A O 1
ATOM 1309 N N . LYS A 1 164 ? 8.770 13.116 -12.229 1.00 94.44 164 LYS A N 1
ATOM 1310 C CA . LYS A 1 164 ? 7.417 12.583 -12.438 1.00 94.44 164 LYS A CA 1
ATOM 1311 C C . LYS A 1 164 ? 7.265 11.399 -13.388 1.00 94.44 164 LYS A C 1
ATOM 1313 O O . LYS A 1 164 ? 6.156 10.886 -13.532 1.00 94.44 164 LYS A O 1
ATOM 1318 N N . GLY A 1 165 ? 8.359 10.924 -13.969 1.00 95.44 165 GLY A N 1
ATOM 1319 C CA . GLY A 1 165 ? 8.415 9.716 -14.776 1.00 95.44 165 GLY A CA 1
ATOM 1320 C C . GLY A 1 165 ? 8.789 8.478 -13.965 1.00 95.44 165 GLY A C 1
ATOM 1321 O O . GLY A 1 165 ? 9.461 8.552 -12.932 1.00 95.44 165 GLY A O 1
ATOM 1322 N N . LEU A 1 166 ? 8.364 7.324 -14.477 1.00 97.62 166 LEU A N 1
ATOM 1323 C CA . LEU A 1 166 ? 8.806 6.018 -14.006 1.00 97.62 166 LEU A CA 1
ATOM 1324 C C . LEU A 1 166 ? 9.852 5.454 -14.965 1.00 97.62 166 LEU A C 1
ATOM 1326 O O . LEU A 1 166 ? 9.642 5.469 -16.175 1.00 97.62 166 LEU A O 1
ATOM 1330 N N . GLY A 1 167 ? 10.946 4.925 -14.427 1.00 97.12 167 GLY A N 1
ATOM 1331 C CA . GLY A 1 167 ? 11.915 4.139 -15.190 1.00 97.12 167 GLY A CA 1
ATOM 1332 C C . GLY A 1 167 ? 12.002 2.725 -14.646 1.00 97.12 167 GLY A C 1
ATOM 1333 O O . GLY A 1 167 ? 12.258 2.548 -13.460 1.00 97.12 167 GLY A O 1
ATOM 1334 N N . TYR A 1 168 ? 11.768 1.716 -15.476 1.00 97.56 168 TYR A N 1
ATOM 1335 C CA . TYR A 1 168 ? 11.779 0.319 -15.061 1.00 97.56 168 TYR A CA 1
ATOM 1336 C C . TYR A 1 168 ? 13.196 -0.160 -14.745 1.00 97.56 168 TYR A C 1
ATOM 1338 O O . TYR A 1 168 ? 14.119 0.046 -15.522 1.00 97.56 168 TYR A O 1
ATOM 1346 N N . LEU A 1 169 ? 13.363 -0.821 -13.604 1.00 96.69 169 LEU A N 1
ATOM 1347 C CA . LEU A 1 169 ? 14.649 -1.362 -13.158 1.00 96.69 169 LEU A CA 1
ATOM 1348 C C . LEU A 1 169 ? 14.728 -2.888 -13.267 1.00 96.69 169 LEU A C 1
ATOM 1350 O O . LEU A 1 169 ? 15.798 -3.459 -13.092 1.00 96.69 169 LEU A O 1
ATOM 1354 N N . GLY A 1 170 ? 13.607 -3.556 -13.542 1.00 95.62 170 GLY A N 1
ATOM 1355 C CA . GLY A 1 170 ? 13.533 -5.012 -13.587 1.00 95.62 170 GLY A CA 1
ATOM 1356 C C . GLY A 1 170 ? 12.725 -5.618 -12.441 1.00 95.62 170 GLY A C 1
ATOM 1357 O O . GLY A 1 170 ? 12.101 -4.933 -11.629 1.00 95.62 170 GLY A O 1
ATOM 1358 N N . ARG A 1 171 ? 12.728 -6.954 -12.393 1.00 95.12 171 ARG A N 1
ATOM 1359 C CA . ARG A 1 171 ? 12.046 -7.758 -11.359 1.00 95.12 171 ARG A CA 1
ATOM 1360 C C . ARG A 1 171 ? 12.916 -8.019 -10.131 1.00 95.12 171 ARG A C 1
ATOM 1362 O O . ARG A 1 171 ? 12.409 -8.465 -9.109 1.00 95.12 171 ARG A O 1
ATOM 1369 N N . ALA A 1 172 ? 14.211 -7.759 -10.247 1.00 92.88 172 ALA A N 1
ATOM 1370 C CA . ALA A 1 172 ? 15.201 -7.871 -9.192 1.00 92.88 172 ALA A CA 1
ATOM 1371 C C . ALA A 1 172 ? 16.261 -6.791 -9.423 1.00 92.88 172 ALA A C 1
ATOM 1373 O O . ALA A 1 172 ? 16.560 -6.465 -10.571 1.00 92.88 172 ALA A O 1
ATOM 1374 N N . ILE A 1 173 ? 16.802 -6.246 -8.339 1.00 93.44 173 ILE A N 1
ATOM 1375 C CA . ILE A 1 173 ? 17.825 -5.197 -8.347 1.00 93.44 173 ILE A CA 1
ATOM 1376 C C . ILE A 1 173 ? 18.866 -5.487 -7.262 1.00 93.44 173 ILE A C 1
ATOM 1378 O O . ILE A 1 173 ? 18.590 -6.234 -6.322 1.00 93.44 173 ILE A O 1
ATOM 1382 N N . GLY A 1 174 ? 20.057 -4.901 -7.390 1.00 91.44 174 GLY A N 1
ATOM 1383 C CA . GLY A 1 174 ? 21.091 -4.976 -6.356 1.00 91.44 174 GLY A CA 1
ATOM 1384 C C . GLY A 1 174 ? 20.719 -4.185 -5.096 1.00 91.44 174 GLY A C 1
ATOM 1385 O O . GLY A 1 174 ? 19.880 -3.284 -5.147 1.00 91.44 174 GLY A O 1
ATOM 1386 N N . ALA A 1 175 ? 21.369 -4.504 -3.973 1.00 88.25 175 ALA A N 1
ATOM 1387 C CA . ALA A 1 175 ? 21.124 -3.849 -2.684 1.00 88.25 175 ALA A CA 1
ATOM 1388 C C . ALA A 1 175 ? 21.359 -2.330 -2.742 1.00 88.25 175 ALA A C 1
ATOM 1390 O O . ALA A 1 175 ? 20.517 -1.568 -2.283 1.00 88.25 175 ALA A O 1
ATOM 1391 N N . GLU A 1 176 ? 22.433 -1.885 -3.400 1.00 89.06 176 GLU A N 1
ATOM 1392 C CA . GLU A 1 176 ? 22.732 -0.454 -3.563 1.00 89.06 176 GLU A CA 1
ATOM 1393 C C . GLU A 1 176 ? 21.616 0.285 -4.315 1.00 89.06 176 GLU A C 1
ATOM 1395 O O . GLU A 1 176 ? 21.180 1.358 -3.908 1.00 89.06 176 GLU A O 1
ATOM 1400 N N . THR A 1 177 ? 21.086 -0.312 -5.388 1.00 90.94 177 THR A N 1
ATOM 1401 C CA . THR A 1 177 ? 19.959 0.263 -6.136 1.00 90.94 177 THR A CA 1
ATOM 1402 C C . THR A 1 177 ? 18.676 0.261 -5.310 1.00 90.94 177 THR A C 1
ATOM 1404 O O . THR A 1 177 ? 17.864 1.171 -5.449 1.00 90.94 177 THR A O 1
ATOM 1407 N N . LEU A 1 178 ? 18.473 -0.747 -4.457 1.00 88.31 178 LEU A N 1
ATOM 1408 C CA . LEU A 1 178 ? 17.314 -0.825 -3.567 1.00 88.31 178 LEU A CA 1
ATOM 1409 C C . LEU A 1 178 ? 17.329 0.277 -2.499 1.00 88.31 178 LEU A C 1
ATOM 1411 O O . LEU A 1 178 ? 16.261 0.743 -2.104 1.00 88.31 178 LEU A O 1
ATOM 1415 N N . GLU A 1 179 ? 18.514 0.696 -2.057 1.00 88.38 179 GLU A N 1
ATOM 1416 C CA . GLU A 1 179 ? 18.706 1.765 -1.070 1.00 88.38 179 GLU A CA 1
ATOM 1417 C C . GLU A 1 179 ? 18.626 3.183 -1.668 1.00 88.38 179 GLU A C 1
ATOM 1419 O O . GLU A 1 179 ? 18.510 4.160 -0.921 1.00 88.38 179 GLU A O 1
ATOM 1424 N N . ASP A 1 180 ? 18.631 3.318 -2.999 1.00 92.00 180 ASP A N 1
ATOM 1425 C CA . ASP A 1 180 ? 18.490 4.608 -3.677 1.00 92.00 180 ASP A CA 1
ATOM 1426 C C . ASP A 1 180 ? 17.131 5.265 -3.370 1.00 92.00 180 ASP A C 1
ATOM 1428 O O . ASP A 1 180 ? 16.060 4.663 -3.492 1.00 92.00 180 ASP A O 1
ATOM 1432 N N . PHE A 1 181 ? 17.165 6.554 -3.015 1.00 91.62 181 PHE A N 1
ATOM 1433 C CA . PHE A 1 181 ? 15.984 7.315 -2.603 1.00 91.62 181 PHE A CA 1
ATOM 1434 C C . PHE A 1 181 ? 14.896 7.417 -3.682 1.00 91.62 181 PHE A C 1
ATOM 1436 O O . PHE A 1 181 ? 13.738 7.674 -3.351 1.00 91.62 181 PHE A O 1
ATOM 1443 N N . HIS A 1 182 ? 15.224 7.250 -4.960 1.00 94.62 182 HIS A N 1
ATOM 1444 C CA . HIS A 1 182 ? 14.282 7.263 -6.078 1.00 94.62 182 HIS A CA 1
ATOM 1445 C C . HIS A 1 182 ? 13.757 5.875 -6.428 1.00 94.62 182 HIS A C 1
ATOM 1447 O O . HIS A 1 182 ? 12.774 5.781 -7.166 1.00 94.62 182 HIS A O 1
ATOM 1453 N N . THR A 1 183 ? 14.354 4.812 -5.896 1.00 95.38 183 THR A N 1
ATOM 1454 C CA . THR A 1 183 ? 13.883 3.452 -6.131 1.00 95.38 183 THR A CA 1
ATOM 1455 C C . THR A 1 183 ? 12.581 3.198 -5.386 1.00 95.38 183 THR A C 1
ATOM 1457 O O . THR A 1 183 ? 12.366 3.596 -4.239 1.00 95.38 183 THR A O 1
ATOM 1460 N N . ARG A 1 184 ? 11.646 2.564 -6.081 1.00 96.94 184 ARG A N 1
ATOM 1461 C CA . ARG A 1 184 ? 10.324 2.202 -5.589 1.00 96.94 184 ARG A CA 1
ATOM 1462 C C . ARG A 1 184 ? 10.034 0.764 -5.971 1.00 96.94 184 ARG A C 1
ATOM 1464 O O . ARG A 1 184 ? 10.420 0.300 -7.043 1.00 96.94 184 ARG A O 1
ATOM 1471 N N . MET A 1 185 ? 9.295 0.085 -5.108 1.00 97.88 185 MET A N 1
ATOM 1472 C CA . MET A 1 185 ? 8.633 -1.164 -5.463 1.00 97.88 185 MET A CA 1
ATOM 1473 C C . MET A 1 185 ? 7.255 -0.840 -6.033 1.00 97.88 185 MET A C 1
ATOM 1475 O O . MET A 1 185 ? 6.579 0.060 -5.529 1.00 97.88 185 MET A O 1
ATOM 1479 N N . ILE A 1 186 ? 6.827 -1.600 -7.038 1.00 98.44 186 ILE A N 1
ATOM 1480 C CA . ILE A 1 186 ? 5.448 -1.607 -7.527 1.00 98.44 186 ILE A CA 1
ATOM 1481 C C . ILE A 1 186 ? 4.855 -3.010 -7.420 1.00 98.44 186 ILE A C 1
ATOM 1483 O O . ILE A 1 186 ? 5.512 -3.988 -7.766 1.00 98.44 186 ILE A O 1
ATOM 1487 N N . LEU A 1 187 ? 3.617 -3.099 -6.940 1.00 98.62 187 LEU A N 1
ATOM 1488 C CA . LEU A 1 187 ? 2.807 -4.316 -6.960 1.00 98.62 187 LEU A CA 1
ATOM 1489 C C . LEU A 1 187 ? 1.585 -4.057 -7.823 1.00 98.62 187 LEU A C 1
ATOM 1491 O O . LEU A 1 187 ? 0.872 -3.077 -7.608 1.00 98.62 187 LEU A O 1
ATOM 1495 N N . LEU A 1 188 ? 1.346 -4.927 -8.792 1.00 98.62 188 LEU A N 1
ATOM 1496 C CA . LEU A 1 188 ? 0.262 -4.740 -9.742 1.00 98.62 188 LEU A CA 1
ATOM 1497 C C . LEU A 1 188 ? -0.997 -5.475 -9.293 1.00 98.62 188 LEU A C 1
ATOM 1499 O O . LEU A 1 188 ? -0.947 -6.635 -8.879 1.00 98.62 188 LEU A O 1
ATOM 1503 N N . GLY A 1 189 ? -2.126 -4.774 -9.360 1.00 98.38 189 GLY A N 1
ATOM 1504 C CA . GLY A 1 189 ? -3.423 -5.357 -9.051 1.00 98.38 189 GLY A CA 1
ATOM 1505 C C . GLY A 1 189 ? -3.839 -6.410 -10.079 1.00 98.38 189 GLY A C 1
ATOM 1506 O O . GLY A 1 189 ? -3.270 -6.512 -11.164 1.00 98.38 189 GLY A O 1
ATOM 1507 N N . GLN A 1 190 ? -4.857 -7.196 -9.741 1.00 97.88 190 GLN A N 1
ATOM 1508 C CA . GLN A 1 190 ? -5.446 -8.181 -10.644 1.00 97.88 190 GLN A CA 1
ATOM 1509 C C . GLN A 1 190 ? -5.851 -7.547 -11.976 1.00 97.88 190 GLN A C 1
ATOM 1511 O O . GLN A 1 190 ? -6.371 -6.432 -12.021 1.00 97.88 190 GLN A O 1
ATOM 1516 N N . GLY A 1 191 ? -5.609 -8.282 -13.060 1.00 97.44 191 GLY A N 1
ATOM 1517 C CA . GLY A 1 191 ? -5.832 -7.810 -14.428 1.00 97.44 191 GLY A CA 1
ATOM 1518 C C . GLY A 1 191 ? -4.663 -7.029 -15.033 1.00 97.44 191 GLY A C 1
ATOM 1519 O O . GLY A 1 191 ? -4.709 -6.738 -16.224 1.00 97.44 191 GLY A O 1
ATOM 1520 N N . TRP A 1 192 ? -3.610 -6.735 -14.264 1.00 98.00 192 TRP A N 1
ATOM 1521 C CA . TRP A 1 192 ? -2.387 -6.121 -14.778 1.00 98.00 192 TRP A CA 1
ATOM 1522 C C . TRP A 1 192 ? -1.232 -7.116 -14.855 1.00 98.00 192 TRP A C 1
ATOM 1524 O O . TRP A 1 192 ? -0.971 -7.876 -13.922 1.00 98.00 192 TRP A O 1
ATOM 1534 N N . ASP A 1 193 ? -0.473 -7.025 -15.941 1.00 96.88 193 ASP A N 1
ATOM 1535 C CA . ASP A 1 193 ? 0.896 -7.516 -16.019 1.00 96.88 193 ASP A CA 1
ATOM 1536 C C . ASP A 1 193 ? 1.879 -6.334 -16.100 1.00 96.88 193 ASP A C 1
ATOM 1538 O O . ASP A 1 193 ? 1.489 -5.176 -16.284 1.00 96.88 193 ASP A O 1
ATOM 1542 N N . LEU A 1 194 ? 3.172 -6.621 -15.914 1.00 96.06 194 LEU A N 1
ATOM 1543 C CA . LEU A 1 194 ? 4.207 -5.584 -15.931 1.00 96.06 194 LEU A CA 1
ATOM 1544 C C . LEU A 1 194 ? 4.327 -4.901 -17.290 1.00 96.06 194 LEU A C 1
ATOM 1546 O O . LEU A 1 194 ? 4.521 -3.695 -17.330 1.00 96.06 194 LEU A O 1
ATOM 1550 N N . GLU A 1 195 ? 4.210 -5.630 -18.394 1.00 96.06 195 GLU A N 1
ATOM 1551 C CA . GLU A 1 195 ? 4.412 -5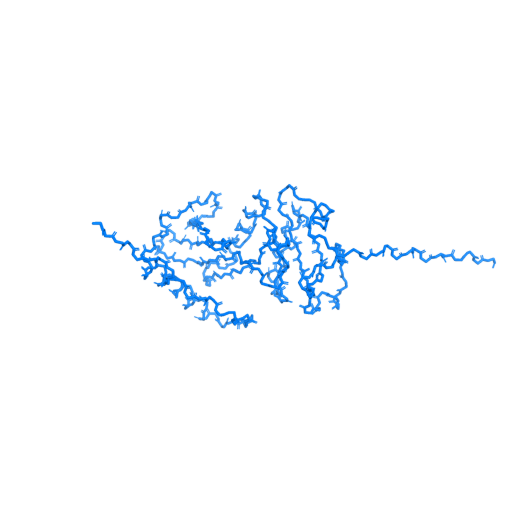.051 -19.720 1.00 96.06 195 GLU A CA 1
ATOM 1552 C C . GLU A 1 195 ? 3.300 -4.051 -20.063 1.00 96.06 195 GLU A C 1
ATOM 1554 O O . GLU A 1 195 ? 3.571 -2.908 -20.438 1.00 96.06 195 GLU A O 1
ATOM 1559 N N . GLY A 1 196 ? 2.045 -4.455 -19.865 1.00 97.12 196 GLY A N 1
ATOM 1560 C CA . GLY A 1 196 ? 0.869 -3.617 -20.043 1.00 97.12 196 GLY A CA 1
ATOM 1561 C C . GLY A 1 196 ? 0.889 -2.402 -19.122 1.00 97.12 196 GLY A C 1
ATOM 1562 O O . GLY A 1 196 ? 0.641 -1.288 -19.582 1.00 97.12 196 GLY A O 1
ATOM 1563 N N . PHE A 1 197 ? 1.261 -2.587 -17.851 1.00 97.94 197 PHE A N 1
ATOM 1564 C CA . PHE A 1 197 ? 1.409 -1.475 -16.913 1.00 97.94 197 PHE A CA 1
ATOM 1565 C C . PHE A 1 197 ? 2.474 -0.472 -17.375 1.00 97.94 197 PHE A C 1
ATOM 1567 O O . PHE A 1 197 ? 2.192 0.723 -17.459 1.00 97.94 197 PHE A O 1
ATOM 1574 N N . LEU A 1 198 ? 3.684 -0.945 -17.702 1.00 97.31 198 LEU A N 1
ATOM 1575 C CA . LEU A 1 198 ? 4.801 -0.091 -18.119 1.00 97.31 198 LEU A CA 1
ATOM 1576 C C . LEU A 1 198 ? 4.469 0.685 -19.398 1.00 97.31 198 LEU A C 1
ATOM 1578 O O . LEU A 1 198 ? 4.801 1.867 -19.501 1.00 97.31 198 LEU A O 1
ATOM 1582 N N . ARG A 1 199 ? 3.760 0.054 -20.340 1.00 97.00 199 ARG A N 1
ATOM 1583 C CA . ARG A 1 199 ? 3.272 0.703 -21.562 1.00 97.00 199 ARG A CA 1
ATOM 1584 C C . ARG A 1 199 ? 2.279 1.822 -21.254 1.00 97.00 199 ARG A C 1
ATOM 1586 O O . ARG A 1 199 ? 2.414 2.920 -21.794 1.00 97.00 199 ARG A O 1
ATOM 1593 N N . GLU A 1 200 ? 1.315 1.565 -20.373 1.00 97.38 200 GLU A N 1
ATOM 1594 C CA . GLU A 1 200 ? 0.265 2.527 -20.023 1.00 97.38 200 GLU A CA 1
ATOM 1595 C C . GLU A 1 200 ? 0.832 3.763 -19.309 1.00 97.38 200 GLU A C 1
ATOM 1597 O O . GLU A 1 200 ? 0.506 4.903 -19.653 1.00 97.38 200 GLU A O 1
ATOM 1602 N N . VAL A 1 201 ? 1.751 3.556 -18.362 1.00 96.31 201 VAL A N 1
ATOM 1603 C CA . VAL A 1 201 ? 2.422 4.661 -17.653 1.00 96.31 201 VAL A CA 1
ATOM 1604 C C . VAL A 1 201 ? 3.571 5.279 -18.450 1.00 96.31 201 VAL A C 1
ATOM 1606 O O . VAL A 1 201 ? 4.169 6.248 -17.992 1.00 96.31 201 VAL A O 1
ATOM 1609 N N . ARG A 1 202 ? 3.872 4.744 -19.642 1.00 95.88 202 ARG A N 1
ATOM 1610 C CA . ARG A 1 202 ? 5.011 5.130 -20.492 1.00 95.88 202 ARG A CA 1
ATOM 1611 C C . ARG A 1 202 ? 6.330 5.147 -19.728 1.00 95.88 202 ARG A C 1
ATOM 1613 O O . ARG A 1 202 ? 7.101 6.101 -19.826 1.00 95.88 202 ARG A O 1
ATOM 1620 N N . ALA A 1 203 ? 6.561 4.097 -18.950 1.00 95.38 203 ALA A N 1
ATOM 1621 C CA . ALA A 1 203 ? 7.810 3.957 -18.233 1.00 95.38 203 ALA A CA 1
ATOM 1622 C C . ALA A 1 203 ? 8.976 3.878 -19.223 1.00 95.38 203 ALA A C 1
ATOM 1624 O O . ALA A 1 203 ? 8.876 3.214 -20.257 1.00 95.38 203 ALA A O 1
ATOM 1625 N N . THR A 1 204 ? 10.095 4.518 -18.894 1.00 94.69 204 THR A N 1
ATOM 1626 C CA . THR A 1 204 ? 11.339 4.271 -19.622 1.00 94.69 204 THR A CA 1
ATOM 1627 C C . THR A 1 204 ? 11.803 2.857 -19.297 1.00 94.69 204 THR A C 1
ATOM 1629 O O . THR A 1 204 ? 11.866 2.464 -18.134 1.00 94.69 204 THR A O 1
ATOM 1632 N N . VAL A 1 205 ? 12.078 2.057 -20.320 1.00 87.06 205 VAL A N 1
ATOM 1633 C CA . VAL A 1 205 ? 12.596 0.698 -20.158 1.00 87.06 205 VAL A CA 1
ATOM 1634 C C . VAL A 1 205 ? 14.058 0.733 -20.598 1.00 87.06 205 VAL A C 1
ATOM 1636 O O . VAL A 1 205 ? 14.330 1.296 -21.659 1.00 87.06 205 VAL A O 1
ATOM 1639 N N . PRO A 1 206 ? 15.006 0.208 -19.805 1.00 75.06 206 PRO A N 1
ATOM 1640 C CA . PRO A 1 206 ? 16.385 0.092 -20.247 1.00 75.06 206 PRO A CA 1
ATOM 1641 C C . PRO A 1 206 ? 16.414 -0.757 -21.517 1.00 75.06 206 PRO A C 1
ATOM 1643 O O . PRO A 1 206 ? 15.794 -1.823 -21.553 1.00 75.06 206 PRO A O 1
ATOM 1646 N N . GLU A 1 207 ? 17.130 -0.297 -22.541 1.00 59.47 207 GLU A N 1
ATOM 1647 C CA . GLU A 1 207 ? 17.476 -1.154 -23.674 1.00 59.47 207 GLU A CA 1
ATOM 1648 C C . GLU A 1 207 ? 18.136 -2.426 -23.120 1.00 59.47 207 GLU A C 1
ATOM 1650 O O . GLU A 1 207 ? 18.961 -2.317 -22.203 1.00 59.47 207 GLU A O 1
ATOM 1655 N N . PRO A 1 208 ? 17.779 -3.629 -23.606 1.00 53.50 208 PRO A N 1
ATOM 1656 C CA . PRO A 1 208 ? 18.449 -4.843 -23.178 1.00 53.50 208 PRO A CA 1
ATOM 1657 C C . PRO A 1 208 ? 19.935 -4.669 -23.476 1.00 53.50 208 PRO A C 1
ATOM 1659 O O . PRO A 1 208 ? 20.339 -4.613 -24.637 1.00 53.50 208 PRO A O 1
ATOM 1662 N N . THR A 1 209 ? 20.752 -4.536 -22.431 1.00 49.06 209 THR A N 1
ATOM 1663 C CA . THR A 1 209 ? 22.200 -4.475 -22.582 1.00 49.06 209 THR A CA 1
ATOM 1664 C C . THR A 1 209 ? 22.597 -5.768 -23.273 1.00 49.06 209 THR A C 1
ATOM 1666 O O . THR A 1 209 ? 22.453 -6.847 -22.694 1.00 49.06 209 THR A O 1
ATOM 1669 N N . GLY A 1 210 ? 22.986 -5.664 -24.547 1.00 41.16 210 GLY A N 1
ATOM 1670 C CA . GLY A 1 210 ? 23.352 -6.806 -25.368 1.00 41.16 210 GLY A CA 1
ATOM 1671 C C . GLY A 1 210 ? 24.305 -7.694 -24.586 1.00 41.16 210 GLY A C 1
ATOM 1672 O O . GLY A 1 210 ? 25.284 -7.206 -24.015 1.00 41.16 210 GLY A O 1
ATOM 1673 N N . ALA A 1 211 ? 23.975 -8.983 -24.511 1.00 41.47 211 ALA A N 1
ATOM 1674 C CA . ALA A 1 211 ? 24.867 -9.990 -23.974 1.00 41.47 211 ALA A CA 1
ATOM 1675 C C . ALA A 1 211 ? 26.257 -9.752 -24.573 1.00 41.47 211 ALA A C 1
ATOM 1677 O O . ALA A 1 211 ? 26.417 -9.739 -25.795 1.00 41.47 211 ALA A O 1
ATOM 1678 N N . SER A 1 212 ? 27.228 -9.490 -23.697 1.00 40.56 212 SER A N 1
ATOM 1679 C CA . SER A 1 212 ? 28.638 -9.396 -24.044 1.00 40.56 212 SER A CA 1
ATOM 1680 C C . SER A 1 212 ? 28.973 -10.577 -24.950 1.00 40.56 212 SER A C 1
ATOM 1682 O O . SER A 1 212 ? 28.807 -11.734 -24.556 1.00 40.56 212 SER A O 1
ATOM 1684 N N . ALA A 1 213 ? 29.355 -10.273 -26.191 1.00 40.25 213 ALA A N 1
ATOM 1685 C CA . ALA A 1 213 ? 29.871 -11.251 -27.124 1.00 40.25 213 ALA A CA 1
ATOM 1686 C C . ALA A 1 213 ? 31.094 -11.902 -26.472 1.00 40.25 213 ALA A C 1
ATOM 1688 O O . ALA A 1 213 ? 32.171 -11.310 -26.405 1.00 40.25 213 ALA A O 1
ATOM 1689 N N . LEU A 1 214 ? 30.903 -13.114 -25.954 1.00 39.97 214 LEU A N 1
ATOM 1690 C CA . LEU A 1 214 ? 31.992 -14.007 -25.606 1.00 39.97 214 LEU A CA 1
ATOM 1691 C C . LEU A 1 214 ? 32.763 -14.283 -26.896 1.00 39.97 214 LEU A C 1
ATOM 1693 O O . LEU A 1 214 ? 32.310 -15.012 -27.776 1.00 39.97 214 LEU A O 1
ATOM 1697 N N . HIS A 1 215 ? 33.917 -13.637 -27.004 1.00 36.44 215 HIS A N 1
ATOM 1698 C CA . HIS A 1 215 ? 34.960 -13.975 -27.954 1.00 36.44 215 HIS A CA 1
ATOM 1699 C C . HIS A 1 215 ? 35.324 -15.459 -27.766 1.00 36.44 215 HIS A C 1
ATOM 1701 O O . HIS A 1 215 ? 35.658 -15.844 -26.642 1.00 36.44 215 HIS A O 1
ATOM 1707 N N . PRO A 1 216 ? 35.302 -16.305 -28.811 1.00 41.97 216 PRO A N 1
ATOM 1708 C CA . PRO A 1 216 ? 35.952 -17.599 -28.722 1.00 41.97 216 PRO A CA 1
ATOM 1709 C C . PRO A 1 216 ? 37.464 -17.350 -28.749 1.00 41.97 216 PRO A C 1
ATOM 1711 O O . PRO A 1 216 ? 37.984 -16.740 -29.685 1.00 41.97 216 PRO A O 1
ATOM 1714 N N . ALA A 1 217 ? 38.155 -17.771 -27.692 1.00 45.94 217 ALA A N 1
ATOM 1715 C CA . ALA A 1 217 ? 39.603 -17.902 -27.722 1.00 45.94 217 ALA A CA 1
ATOM 1716 C C . ALA A 1 217 ? 39.954 -19.081 -28.640 1.00 45.94 217 ALA A C 1
ATOM 1718 O O . ALA A 1 217 ? 39.416 -20.179 -28.469 1.00 45.94 217 ALA A O 1
ATOM 1719 N N . ALA A 1 218 ? 40.799 -18.800 -29.631 1.00 48.97 218 ALA A N 1
ATOM 1720 C CA . ALA A 1 218 ? 41.569 -19.792 -30.370 1.00 48.97 218 ALA A CA 1
ATOM 1721 C C . ALA A 1 218 ? 42.764 -20.259 -29.528 1.00 48.97 218 ALA A C 1
ATOM 1723 O O . ALA A 1 218 ? 43.252 -19.439 -28.713 1.00 48.97 218 ALA A O 1
#